Protein AF-A0A7S4W9K2-F1 (afdb_monomer)

Sequence (286 aa):
MSERKGKQNATTPSTKHDAYRVIGDSMNYIGIACNLLLTSAAMTKWPNAALYDEWFNQNGYCVNFDPQRRIDTSITASLVLIISAVGTYFFKEAKKSTMNPVLRKRVESSIFANFAHGFGHLFLYYLGGPPPPVNFSLTMEGLGWALTLFAFWFGTLNTLMSSASSKIAIILAVTAIGLQEFLGVPPELSFTYSQTFILLSIAVDQLIQPLERKGFTYMVMAFSYVPLLVLFVLEGTTCSNFLAHIGGHALYDSYLSLMPFALYYIVRHHEKTIESTSKDPKVKMV

Secondary structure (DSSP, 8-state):
-----------PPPHHHHHHHHHHHHHHHHHHHHHHHHHHHHHHT-S-GGGS-HHHHHH-S-----TTSSS-HHHHHHHHHHHHHHHHHHHHHHHTTTS-HHHHHHHHHHHHHHHHHHHHHHHHHHHTSSPPP----SSHHHHHHHHHHHHHHHHHHHHH-SSS-HHHHHHHHHHHHHHHHHTT--GGGHHHHHHHHHHHHHHHHHHTS-GGG-SHHHHHHHHTHHHHHHHHHHHHHHIIIIIHHHTTHHHHHHHHHHHHHHHHHHHHHHHHHHHHHHT-GGGG--

Mean predicted aligned error: 5.63 Å

Nearest PDB structures (foldseek):
  4hyj-assembly1_A  TM=4.066E-01  e=1.102E-01  Exiguobacterium artemiae
  9brb-assembly1_m  TM=2.120E-01  e=1.562E+00  Rattus norvegicus
  7u4t-assembly1_0  TM=2.184E-01  e=2.140E+00  Homo sapiens
  5voy-assembly1_V  TM=1.968E-01  e=5.258E+00  Saccharomyces cerevisiae S288C

Foldseek 3Di:
DDPPPPPPDPDDDDPQLVVLLVLLLVLLVVLLVLLVVLLVCLQVVPPHVVQFDPCCVPQNFLQDPDPPDPDGLLLLLLCLLQVLLVVLVVVCVVCVVLFDPVLSLLSVLSSVLSNVVSVVSVVCVVVSDFDDPQDCPPDPVNVVSLVVQQCNQLSLLCSLLPQDDSVVSNVLSVVLSVVCVVSVPPSSCPVSSVVSSSSNSNSVSLNPDDSVPSGNLSSVVSVLSPVVSVLSSCRGRASVHDLVVVSTCSVSSNSSSCVSVVSRVVVSVVVVVVVVVVPPVVVVPD

Structure (mmCIF, N/CA/C/O backbone):
data_AF-A0A7S4W9K2-F1
#
_entry.id   AF-A0A7S4W9K2-F1
#
loop_
_atom_site.group_PDB
_atom_site.id
_atom_site.type_symbol
_atom_site.label_atom_id
_atom_site.label_alt_id
_atom_site.label_comp_id
_atom_site.label_asym_id
_atom_site.label_entity_id
_atom_site.label_seq_id
_atom_site.pdbx_PDB_ins_code
_atom_site.Cartn_x
_atom_site.Cartn_y
_atom_site.Cartn_z
_atom_site.occupancy
_atom_site.B_iso_or_equiv
_atom_site.auth_seq_id
_atom_site.auth_comp_id
_atom_site.auth_asym_id
_atom_site.auth_atom_id
_atom_site.pdbx_PDB_model_num
ATOM 1 N N . MET A 1 1 ? 2.998 6.103 54.190 1.00 53.72 1 MET A N 1
ATOM 2 C CA . MET A 1 1 ? 2.046 6.148 53.058 1.00 53.72 1 MET A CA 1
ATOM 3 C C . MET A 1 1 ? 2.191 4.849 52.290 1.00 53.72 1 MET A C 1
ATOM 5 O O . MET A 1 1 ? 3.234 4.623 51.700 1.00 53.72 1 MET A O 1
ATOM 9 N N . SER A 1 2 ? 1.216 3.951 52.425 1.00 51.00 2 SER A N 1
ATOM 10 C CA . SER A 1 2 ? 1.228 2.615 51.821 1.00 51.00 2 SER A CA 1
ATOM 11 C C . SER A 1 2 ? 0.437 2.669 50.515 1.00 51.00 2 SER A C 1
ATOM 13 O O . SER A 1 2 ? -0.767 2.933 50.540 1.00 51.00 2 SER A O 1
ATOM 15 N N . GLU A 1 3 ? 1.118 2.490 49.382 1.00 61.00 3 GLU A N 1
ATOM 16 C CA . GLU A 1 3 ? 0.485 2.314 48.074 1.00 61.00 3 GLU A CA 1
ATOM 17 C C . GLU A 1 3 ? -0.367 1.041 48.103 1.00 61.00 3 GLU A C 1
ATOM 19 O O . GLU A 1 3 ? 0.133 -0.082 48.003 1.00 61.00 3 GLU A O 1
ATOM 24 N N . ARG A 1 4 ? -1.688 1.208 48.222 1.00 57.75 4 ARG A N 1
ATOM 25 C CA . ARG A 1 4 ? -2.638 0.145 47.896 1.00 57.75 4 ARG A CA 1
ATOM 26 C C . ARG A 1 4 ? -2.522 -0.143 46.400 1.00 57.75 4 ARG A C 1
ATOM 28 O O . ARG A 1 4 ? -3.205 0.476 45.589 1.00 57.75 4 ARG A O 1
ATOM 35 N N . LYS A 1 5 ? -1.680 -1.116 46.043 1.00 59.53 5 LYS A N 1
ATOM 36 C CA . LYS A 1 5 ? -1.739 -1.818 44.757 1.00 59.53 5 LYS A CA 1
ATOM 37 C C . LYS A 1 5 ? -3.083 -2.537 44.683 1.00 59.53 5 LYS A C 1
ATOM 39 O O . LYS A 1 5 ? -3.220 -3.678 45.120 1.00 59.53 5 LYS A O 1
ATOM 44 N N . GLY A 1 6 ? -4.100 -1.830 44.196 1.00 57.59 6 GLY A N 1
ATOM 45 C CA . GLY A 1 6 ? -5.369 -2.431 43.825 1.00 57.59 6 GLY A CA 1
ATOM 46 C C . GLY A 1 6 ? -5.084 -3.509 42.790 1.00 57.59 6 GLY A C 1
ATOM 47 O O . GLY A 1 6 ? -4.619 -3.201 41.695 1.00 57.59 6 GLY A O 1
ATOM 48 N N . LYS A 1 7 ? -5.310 -4.773 43.159 1.00 55.81 7 LYS A N 1
ATOM 49 C CA . LYS A 1 7 ? -5.344 -5.883 42.208 1.00 55.81 7 LYS A CA 1
ATOM 50 C C . LYS A 1 7 ? -6.405 -5.532 41.169 1.00 55.81 7 LYS A C 1
ATOM 52 O O . LYS A 1 7 ? -7.595 -5.587 41.464 1.00 55.81 7 LYS A O 1
ATOM 57 N N . GLN A 1 8 ? -5.974 -5.109 39.983 1.00 51.12 8 GLN A N 1
ATOM 58 C CA . GLN A 1 8 ? -6.851 -5.053 38.826 1.00 51.12 8 GLN A CA 1
ATOM 59 C C . GLN A 1 8 ? -7.297 -6.489 38.572 1.00 51.12 8 GLN A C 1
ATOM 61 O O . GLN A 1 8 ? -6.487 -7.345 38.218 1.00 51.12 8 GLN A O 1
ATOM 66 N N . ASN A 1 9 ? -8.567 -6.768 38.859 1.00 50.81 9 ASN A N 1
ATOM 67 C CA . ASN A 1 9 ? -9.179 -8.037 38.509 1.00 50.81 9 ASN A CA 1
ATOM 68 C C . ASN A 1 9 ? -8.999 -8.219 37.002 1.00 50.81 9 ASN A C 1
ATOM 70 O O . ASN A 1 9 ? -9.439 -7.368 36.230 1.00 50.81 9 ASN A O 1
ATOM 74 N N . ALA A 1 10 ? -8.309 -9.289 36.608 1.00 54.31 10 ALA A N 1
ATOM 75 C CA . ALA A 1 10 ? -8.110 -9.645 35.214 1.00 54.31 10 ALA A CA 1
ATOM 76 C C . ALA A 1 10 ? -9.484 -9.888 34.578 1.00 54.31 10 ALA A C 1
ATOM 78 O O . ALA A 1 10 ? -10.081 -10.952 34.732 1.00 54.31 10 ALA A O 1
ATOM 79 N N . THR A 1 11 ? -10.020 -8.865 33.918 1.00 56.22 11 THR A N 1
ATOM 80 C CA . THR A 1 11 ? -11.218 -8.967 33.091 1.00 56.22 11 THR A CA 1
ATOM 81 C C . THR A 1 11 ? -10.930 -9.957 31.978 1.00 56.22 11 THR A C 1
ATOM 83 O O . THR A 1 11 ? -10.057 -9.720 31.142 1.00 56.22 11 THR A O 1
ATOM 86 N N . THR A 1 12 ? -11.642 -11.079 31.996 1.00 57.09 12 THR A N 1
ATOM 87 C CA . THR A 1 12 ? -11.589 -12.105 30.957 1.00 57.09 12 THR A CA 1
ATOM 88 C C . THR A 1 12 ? -11.835 -11.438 29.597 1.00 57.09 12 THR A C 1
ATOM 90 O O . THR A 1 12 ? -12.790 -10.661 29.483 1.00 57.09 12 THR A O 1
ATOM 93 N N . PRO A 1 13 ? -10.989 -11.677 28.577 1.00 61.50 13 PRO A N 1
ATOM 94 C CA . PRO A 1 13 ? -11.202 -11.125 27.246 1.00 61.50 13 PRO A CA 1
ATOM 95 C C . PRO A 1 13 ? -12.618 -11.435 26.749 1.00 61.50 13 PRO A C 1
ATOM 97 O O . PRO A 1 13 ? -13.101 -12.561 26.857 1.00 61.50 13 PRO A O 1
ATOM 100 N N . SER A 1 14 ? -13.307 -10.419 26.228 1.00 76.00 14 SER A N 1
ATOM 101 C CA . SER A 1 14 ? -14.614 -10.605 25.594 1.00 76.00 14 SER A CA 1
ATOM 102 C C . SER A 1 14 ? -14.456 -11.507 24.368 1.00 76.00 14 SER A C 1
ATOM 104 O O . SER A 1 14 ? -13.613 -11.230 23.516 1.00 76.00 14 SER A O 1
ATOM 106 N N . THR A 1 15 ? -15.307 -12.525 24.220 1.00 85.56 15 THR A N 1
ATOM 107 C CA . THR A 1 15 ? -15.307 -13.461 23.075 1.00 85.56 15 THR A CA 1
ATOM 108 C C . THR A 1 15 ? -15.299 -12.763 21.707 1.00 85.56 15 THR A C 1
ATOM 110 O O . THR A 1 15 ? -14.722 -13.270 20.747 1.00 85.56 15 THR A O 1
ATOM 113 N N . LYS A 1 16 ? -15.883 -11.559 21.608 1.00 87.31 16 LYS A N 1
ATOM 114 C CA . LYS A 1 16 ? -15.864 -10.733 20.388 1.00 87.31 16 LYS A CA 1
ATOM 115 C C . LYS A 1 16 ? -14.475 -10.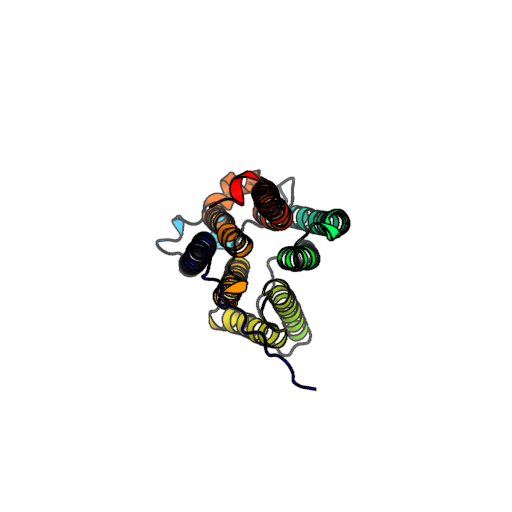192 20.052 1.00 87.31 16 LYS A C 1
ATOM 117 O O . LYS A 1 16 ? -14.118 -10.116 18.881 1.00 87.31 16 LYS A O 1
ATOM 122 N N . HIS A 1 17 ? -13.704 -9.807 21.065 1.00 89.88 17 HIS A N 1
ATOM 123 C CA . HIS A 1 17 ? -12.347 -9.302 20.876 1.00 89.88 17 HIS A CA 1
ATOM 124 C C . HIS A 1 17 ? -11.439 -10.393 20.298 1.00 89.88 17 HIS A C 1
ATOM 126 O O . HIS A 1 17 ? -10.687 -10.144 19.358 1.00 89.88 17 HIS A O 1
ATOM 132 N N . ASP A 1 18 ? -11.572 -11.622 20.798 1.00 92.75 18 ASP A N 1
ATOM 133 C CA . ASP A 1 18 ? -10.844 -12.765 20.254 1.00 92.75 18 ASP A CA 1
ATOM 134 C C . ASP A 1 18 ? -11.228 -13.070 18.804 1.00 92.75 18 ASP A C 1
ATOM 136 O O . ASP A 1 18 ? -10.341 -13.319 17.988 1.00 92.75 18 ASP A O 1
ATOM 140 N N . ALA A 1 19 ? -12.512 -12.967 18.450 1.00 95.81 19 ALA A N 1
ATOM 141 C CA . ALA A 1 19 ? -12.951 -13.143 17.067 1.00 95.81 19 ALA A CA 1
ATOM 142 C C . ALA A 1 19 ? -12.304 -12.120 16.113 1.00 95.81 19 ALA A C 1
ATOM 144 O O . ALA A 1 19 ? -11.774 -12.508 15.072 1.00 95.81 19 ALA A O 1
ATOM 145 N N . TYR A 1 20 ? -12.282 -10.828 16.470 1.00 96.62 20 TYR A N 1
ATOM 146 C CA . TYR A 1 20 ? -11.647 -9.792 15.639 1.00 96.62 20 TYR A CA 1
ATOM 147 C C . TYR A 1 20 ? -10.153 -10.031 15.444 1.00 96.62 20 TYR A C 1
ATOM 149 O O . TYR A 1 20 ? -9.650 -9.887 14.329 1.00 96.62 20 TYR A O 1
ATOM 157 N N . ARG A 1 21 ? -9.454 -10.440 16.507 1.00 96.56 21 ARG A N 1
ATOM 158 C CA . ARG A 1 21 ? -8.041 -10.810 16.437 1.00 96.56 21 ARG A CA 1
ATOM 159 C C . ARG A 1 21 ? -7.819 -11.969 15.472 1.00 96.56 21 ARG A C 1
ATOM 161 O O . ARG A 1 21 ? -7.002 -11.835 14.571 1.00 96.56 21 ARG A O 1
ATOM 168 N N . VAL A 1 22 ? -8.542 -13.078 15.643 1.00 97.62 22 VAL A N 1
ATOM 169 C CA . VAL A 1 22 ? -8.367 -14.286 14.817 1.00 97.62 22 VAL A CA 1
ATOM 170 C C . VAL A 1 22 ? -8.636 -13.987 13.344 1.00 97.62 22 VAL A C 1
ATOM 172 O O . VAL A 1 22 ? -7.853 -14.391 12.484 1.00 97.62 22 VAL A O 1
ATOM 175 N N . ILE A 1 23 ? -9.703 -13.240 13.043 1.00 97.69 23 ILE A N 1
ATOM 176 C CA . ILE A 1 23 ? -10.019 -12.836 11.668 1.00 97.69 23 ILE A CA 1
ATOM 177 C C . ILE A 1 23 ? -8.921 -11.919 11.119 1.00 97.69 23 ILE A C 1
ATOM 179 O O . ILE A 1 23 ? -8.433 -12.154 10.018 1.00 97.69 23 ILE A O 1
ATOM 183 N N . GLY A 1 24 ? -8.497 -10.905 11.877 1.00 97.62 24 GLY A N 1
ATOM 184 C CA . GLY A 1 24 ? -7.441 -9.991 11.445 1.00 97.62 24 GLY A CA 1
ATOM 185 C C . GLY A 1 24 ? -6.099 -10.693 11.214 1.00 97.62 24 GLY A C 1
ATOM 186 O O . GLY A 1 24 ? -5.455 -10.443 10.199 1.00 97.62 24 GLY A O 1
ATOM 187 N N . ASP A 1 25 ? -5.693 -11.610 12.096 1.00 98.00 25 ASP A N 1
ATOM 188 C CA . ASP A 1 25 ? -4.477 -12.417 11.929 1.00 98.00 25 ASP A CA 1
ATOM 189 C C . ASP A 1 25 ? -4.580 -13.279 10.662 1.00 98.00 25 ASP A C 1
ATOM 191 O O . ASP A 1 25 ? -3.684 -13.246 9.820 1.00 98.00 25 ASP A O 1
ATOM 195 N N . SER A 1 26 ? -5.712 -13.966 10.471 1.00 98.06 26 SER A N 1
ATOM 196 C CA . SER A 1 26 ? -5.969 -14.783 9.276 1.00 98.06 26 SER A CA 1
ATOM 197 C C . SER A 1 26 ? -5.881 -13.954 7.993 1.00 98.06 26 SER A C 1
ATOM 199 O O . SER A 1 26 ? -5.211 -14.354 7.045 1.00 98.06 26 SER A O 1
ATOM 201 N N . MET A 1 27 ? -6.498 -12.769 7.974 1.00 97.88 27 MET A N 1
ATOM 202 C CA . MET A 1 27 ? -6.468 -11.870 6.820 1.00 97.88 27 MET A CA 1
ATOM 203 C C . MET A 1 27 ? -5.068 -11.323 6.531 1.00 97.88 27 MET A C 1
ATOM 205 O O . MET A 1 27 ? -4.697 -11.223 5.363 1.00 97.88 27 MET A O 1
ATOM 209 N N . ASN A 1 28 ? -4.266 -11.013 7.555 1.00 97.56 28 ASN A N 1
ATOM 210 C CA . ASN A 1 28 ? -2.868 -10.623 7.356 1.00 97.56 28 ASN A CA 1
ATOM 211 C C . ASN A 1 28 ? -2.043 -11.784 6.773 1.00 97.56 28 ASN A C 1
ATOM 213 O O . ASN A 1 28 ? -1.297 -11.567 5.822 1.00 97.56 28 ASN A O 1
ATOM 217 N N . TYR A 1 29 ? -2.195 -13.013 7.280 1.00 98.00 29 TYR A N 1
ATOM 218 C CA . TYR A 1 29 ? -1.480 -14.179 6.742 1.00 98.00 29 TYR A CA 1
ATOM 219 C C . TYR A 1 29 ? -1.879 -14.507 5.303 1.00 98.00 29 TYR A C 1
ATOM 221 O O . TYR A 1 29 ? -1.004 -14.723 4.465 1.00 98.00 29 TYR A O 1
ATOM 229 N N . ILE A 1 30 ? -3.180 -14.499 4.999 1.00 97.12 30 ILE A N 1
ATOM 230 C CA . ILE A 1 30 ? -3.686 -14.673 3.631 1.00 97.12 30 ILE A CA 1
ATOM 231 C C . ILE A 1 30 ? -3.139 -13.560 2.737 1.00 97.12 30 ILE A C 1
ATOM 233 O O . ILE A 1 30 ? -2.627 -13.842 1.658 1.00 97.12 30 ILE A O 1
ATOM 237 N N . GLY A 1 31 ? -3.179 -12.310 3.205 1.00 96.56 31 GLY A N 1
ATOM 238 C CA . GLY A 1 31 ? -2.634 -11.161 2.490 1.00 96.56 31 GLY A CA 1
ATOM 239 C C . GLY A 1 31 ? -1.155 -11.334 2.149 1.00 96.56 31 GLY A C 1
ATOM 240 O O . GLY A 1 31 ? -0.778 -11.147 0.997 1.00 96.56 31 GLY A O 1
ATOM 241 N N . ILE A 1 32 ? -0.333 -11.760 3.114 1.00 97.44 32 ILE A N 1
ATOM 242 C CA . ILE A 1 32 ? 1.091 -12.062 2.905 1.00 97.44 32 ILE A CA 1
ATOM 243 C C . ILE A 1 32 ? 1.265 -13.173 1.867 1.00 97.44 32 ILE A C 1
ATOM 245 O O . ILE A 1 32 ? 2.021 -12.994 0.914 1.00 97.44 32 ILE A O 1
ATOM 249 N N . ALA A 1 33 ? 0.566 -14.300 2.025 1.00 97.62 33 ALA A N 1
ATOM 250 C CA . ALA A 1 33 ? 0.694 -15.445 1.128 1.00 97.62 33 ALA A CA 1
ATOM 251 C C . ALA A 1 33 ? 0.298 -15.087 -0.312 1.00 97.62 33 ALA A C 1
ATOM 253 O O . ALA A 1 33 ? 1.054 -15.361 -1.242 1.00 97.62 33 ALA A O 1
ATOM 254 N N . CYS A 1 34 ? -0.845 -14.422 -0.496 1.00 97.38 34 CYS A N 1
ATOM 255 C CA . CYS A 1 34 ? -1.307 -13.970 -1.805 1.00 97.38 34 CYS A CA 1
ATOM 256 C C . CYS A 1 34 ? -0.358 -12.939 -2.419 1.00 97.38 34 CYS A C 1
ATOM 258 O O . CYS A 1 34 ? -0.020 -13.064 -3.587 1.00 97.38 34 CYS A O 1
ATOM 260 N N . ASN A 1 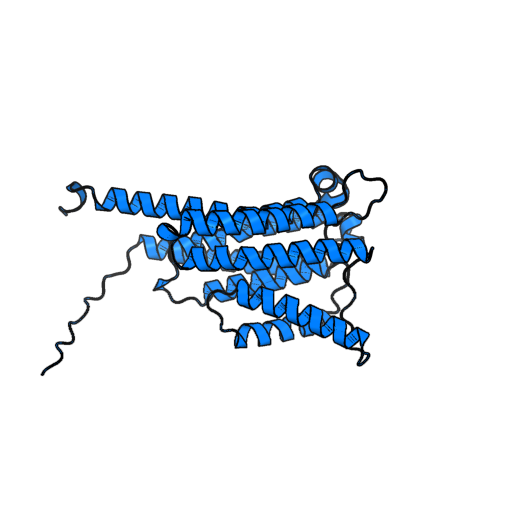35 ? 0.102 -11.953 -1.647 1.00 97.00 35 ASN A N 1
ATOM 261 C CA . ASN A 1 35 ? 1.030 -10.927 -2.120 1.00 97.00 35 ASN A CA 1
ATOM 262 C C . ASN A 1 35 ? 2.356 -11.540 -2.601 1.00 97.00 35 ASN A C 1
ATOM 264 O O . ASN A 1 35 ? 2.805 -11.254 -3.704 1.00 97.00 35 ASN A O 1
ATOM 268 N N . LEU A 1 36 ? 2.950 -12.446 -1.817 1.00 96.62 36 LEU A N 1
ATOM 269 C CA . LEU A 1 36 ? 4.181 -13.139 -2.208 1.00 96.62 36 LEU A CA 1
ATOM 270 C C . LEU A 1 36 ? 3.973 -14.033 -3.436 1.00 96.62 36 LEU A C 1
ATOM 272 O O . LEU A 1 36 ? 4.814 -14.034 -4.332 1.00 96.62 36 LEU A O 1
ATOM 276 N N . LEU A 1 37 ? 2.857 -14.765 -3.496 1.00 96.81 37 LEU A N 1
ATOM 277 C CA . LEU A 1 37 ? 2.535 -15.633 -4.627 1.00 96.81 37 LEU A CA 1
ATOM 278 C C . LEU A 1 37 ? 2.334 -14.830 -5.916 1.00 96.81 37 LEU A C 1
ATOM 280 O O . LEU A 1 37 ? 2.926 -15.169 -6.935 1.00 96.81 37 LEU A O 1
ATOM 284 N N . LEU A 1 38 ? 1.529 -13.767 -5.873 1.00 95.69 38 LEU A N 1
ATOM 285 C CA . LEU A 1 38 ? 1.234 -12.923 -7.032 1.00 95.69 38 LEU A CA 1
ATOM 286 C C . LEU A 1 38 ? 2.491 -12.228 -7.558 1.00 95.69 38 LEU A C 1
ATOM 288 O O . LEU A 1 38 ? 2.722 -12.208 -8.766 1.00 95.69 38 LEU A O 1
ATOM 292 N N . THR A 1 39 ? 3.339 -11.725 -6.665 1.00 95.19 39 THR A N 1
ATOM 293 C CA . THR A 1 39 ? 4.599 -11.083 -7.049 1.00 95.19 39 THR A CA 1
ATOM 294 C C . THR A 1 39 ? 5.604 -12.079 -7.584 1.00 95.19 39 THR A C 1
ATOM 296 O O . THR A 1 39 ? 6.227 -11.815 -8.607 1.00 95.19 39 THR A O 1
ATOM 299 N N . SER A 1 40 ? 5.738 -13.245 -6.950 1.00 95.50 40 SER A N 1
ATOM 300 C CA . SER A 1 40 ? 6.588 -14.318 -7.467 1.00 95.50 40 SER A CA 1
ATOM 301 C C . SER A 1 40 ? 6.120 -14.767 -8.852 1.00 95.50 40 SER A C 1
ATOM 303 O O . SER A 1 40 ? 6.947 -14.899 -9.755 1.00 95.50 40 SER A O 1
ATOM 305 N N . ALA A 1 41 ? 4.808 -14.914 -9.055 1.00 95.81 41 ALA A N 1
ATOM 306 C CA . ALA A 1 41 ? 4.233 -15.240 -10.352 1.00 95.81 41 ALA A CA 1
ATOM 307 C C . ALA A 1 41 ? 4.535 -14.155 -11.396 1.00 95.81 41 ALA A C 1
ATOM 309 O O . ALA A 1 41 ? 5.013 -14.487 -12.476 1.00 95.81 41 ALA A O 1
ATOM 310 N N . ALA A 1 42 ? 4.366 -12.871 -11.058 1.00 94.38 42 ALA A N 1
ATOM 311 C CA . ALA A 1 42 ? 4.669 -11.761 -11.964 1.00 94.38 42 ALA A CA 1
ATOM 312 C C . ALA A 1 42 ? 6.164 -11.699 -12.326 1.00 94.38 42 ALA A C 1
ATOM 314 O O . ALA A 1 42 ? 6.514 -11.570 -13.496 1.00 94.38 42 ALA A O 1
ATOM 315 N N . MET A 1 43 ? 7.050 -11.864 -11.340 1.00 93.06 43 MET A N 1
ATOM 316 C CA . MET A 1 43 ? 8.506 -11.864 -11.529 1.00 93.06 43 MET A CA 1
ATOM 317 C C . MET A 1 43 ? 9.006 -13.035 -12.376 1.00 93.06 43 MET A C 1
ATOM 319 O O . MET A 1 43 ? 9.955 -12.885 -13.140 1.00 93.06 43 MET A O 1
ATOM 323 N N . THR A 1 44 ? 8.375 -14.202 -12.251 1.00 94.31 44 THR A N 1
ATOM 324 C CA . THR A 1 44 ? 8.759 -15.420 -12.986 1.00 94.31 44 THR A CA 1
ATOM 325 C C . THR A 1 44 ? 7.924 -15.658 -14.242 1.00 94.31 44 THR A C 1
ATOM 327 O O . THR A 1 44 ? 8.163 -16.628 -14.960 1.00 94.31 44 THR A O 1
ATOM 330 N N . LYS A 1 45 ? 6.944 -14.787 -14.513 1.00 93.50 45 LYS A N 1
ATOM 331 C CA . LYS A 1 45 ? 5.928 -14.952 -15.563 1.00 93.50 45 LYS A CA 1
ATOM 332 C C . LYS A 1 45 ? 5.218 -16.313 -15.480 1.00 93.50 45 LYS A C 1
ATOM 334 O O . LYS A 1 45 ? 4.909 -16.929 -16.501 1.00 93.50 45 LYS A O 1
ATOM 339 N N . TRP A 1 46 ? 4.987 -16.806 -14.262 1.00 94.50 46 TRP A N 1
ATOM 340 C CA . TRP A 1 46 ? 4.345 -18.096 -14.003 1.00 94.50 46 TRP A CA 1
ATOM 341 C C . TRP A 1 46 ? 2.809 -17.988 -14.044 1.00 94.50 46 TRP A C 1
ATOM 343 O O . TRP A 1 46 ? 2.260 -16.986 -13.590 1.00 94.50 46 TRP A O 1
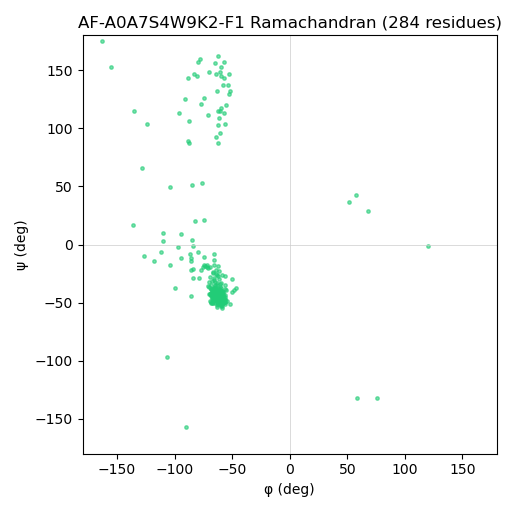ATOM 353 N N . PRO A 1 47 ? 2.086 -19.031 -14.504 1.00 93.00 47 PRO A N 1
ATOM 354 C CA . PRO A 1 47 ? 2.590 -20.253 -15.146 1.00 93.00 47 PRO A CA 1
ATOM 355 C C . PRO A 1 47 ? 3.040 -20.055 -16.595 1.00 93.00 47 PRO A C 1
ATOM 357 O O . PRO A 1 47 ? 3.782 -20.885 -17.112 1.00 93.00 47 PRO A O 1
ATOM 360 N N . ASN A 1 48 ? 2.602 -18.983 -17.253 1.00 93.50 48 ASN A N 1
ATOM 361 C CA . ASN A 1 48 ? 3.122 -18.558 -18.546 1.00 93.50 48 ASN A CA 1
ATOM 362 C C . ASN A 1 48 ? 2.898 -17.050 -18.740 1.00 93.50 48 ASN A C 1
ATOM 364 O O . ASN A 1 48 ? 1.940 -16.480 -18.215 1.00 93.50 48 ASN A O 1
ATOM 368 N N . ALA A 1 49 ? 3.754 -16.423 -19.547 1.00 93.50 49 ALA A N 1
ATOM 369 C CA . ALA A 1 49 ? 3.696 -14.989 -19.818 1.00 93.50 49 ALA A CA 1
ATOM 370 C C . ALA A 1 49 ? 2.411 -14.539 -20.540 1.00 93.50 49 ALA A C 1
ATOM 372 O O . ALA A 1 49 ? 2.052 -13.371 -20.439 1.00 93.50 49 ALA A O 1
ATOM 373 N N . ALA A 1 50 ? 1.711 -15.444 -21.237 1.00 94.12 50 ALA A N 1
ATOM 374 C CA . ALA A 1 50 ? 0.506 -15.123 -22.006 1.00 94.12 50 ALA A CA 1
ATOM 375 C C . ALA A 1 50 ? -0.739 -14.886 -21.133 1.00 94.12 50 ALA A C 1
ATOM 377 O O . ALA A 1 50 ? -1.756 -14.422 -21.638 1.00 94.12 50 ALA A O 1
ATOM 378 N N . LEU A 1 51 ? -0.674 -15.196 -19.833 1.00 93.81 51 LEU A N 1
ATOM 379 C CA . LEU A 1 51 ? -1.710 -14.801 -18.874 1.00 93.81 51 LEU A CA 1
ATOM 380 C C . LEU A 1 51 ? -1.616 -13.329 -18.473 1.00 93.81 51 LEU A C 1
ATOM 382 O O . LEU A 1 51 ? -2.605 -12.769 -18.005 1.00 93.81 51 LEU A O 1
ATOM 386 N N . TYR A 1 52 ? -0.443 -12.721 -18.637 1.00 9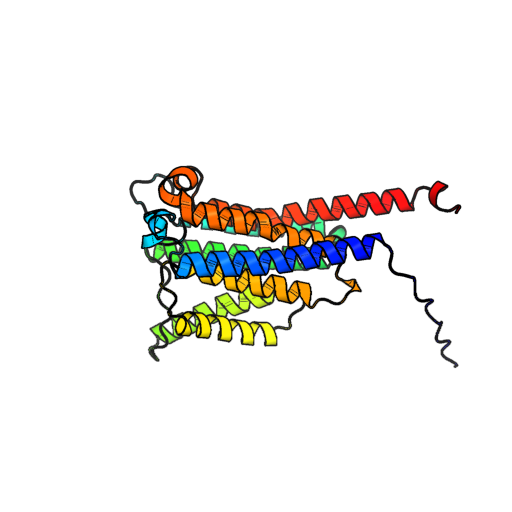4.38 52 TYR A N 1
ATOM 387 C CA . TYR A 1 52 ? -0.245 -11.303 -18.393 1.00 94.38 52 TYR A CA 1
ATOM 388 C C . TYR A 1 52 ? -0.551 -10.518 -19.663 1.00 94.38 52 TYR A C 1
ATOM 390 O O . TYR A 1 52 ? -0.236 -10.949 -20.774 1.00 94.38 52 TYR A O 1
ATOM 398 N N . ASP A 1 53 ? -1.149 -9.348 -19.480 1.00 93.75 53 ASP A N 1
ATOM 399 C CA . ASP A 1 53 ? -1.383 -8.394 -20.552 1.00 93.75 53 ASP A CA 1
ATOM 400 C C . ASP A 1 53 ? -0.048 -8.026 -21.226 1.00 93.75 53 ASP A C 1
ATOM 402 O O . ASP A 1 53 ? 0.998 -7.945 -20.571 1.00 93.75 53 ASP A O 1
ATOM 406 N N . GLU A 1 54 ? -0.056 -7.824 -22.545 1.00 92.62 54 GLU A N 1
ATOM 407 C CA . GLU A 1 54 ? 1.165 -7.507 -23.295 1.00 92.62 54 GLU A CA 1
ATOM 408 C C . GLU A 1 54 ? 1.826 -6.227 -22.772 1.00 92.62 54 GLU A C 1
ATOM 410 O O . GLU A 1 54 ? 3.046 -6.195 -22.592 1.00 92.62 54 GLU A O 1
ATOM 415 N N . TRP A 1 55 ? 1.021 -5.216 -22.426 1.00 89.31 55 TRP A N 1
ATOM 416 C CA . TRP A 1 55 ? 1.522 -3.994 -21.811 1.00 89.31 55 TRP A CA 1
ATOM 417 C C . TRP A 1 55 ? 2.220 -4.289 -20.491 1.00 89.31 55 TRP A C 1
ATOM 419 O O . TRP A 1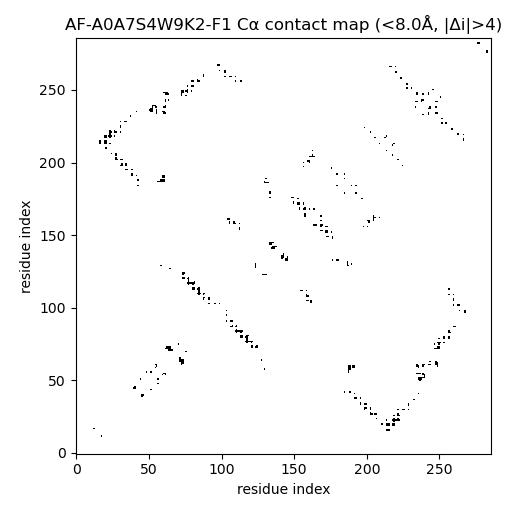 55 ? 3.309 -3.773 -20.251 1.00 89.31 55 TRP A O 1
ATOM 429 N N . PHE A 1 56 ? 1.628 -5.143 -19.652 1.00 91.44 56 PHE A N 1
ATOM 430 C CA . PHE A 1 56 ? 2.205 -5.476 -18.354 1.00 91.44 56 PHE A CA 1
ATOM 431 C C . PHE A 1 56 ? 3.546 -6.189 -18.482 1.00 91.44 56 PHE A C 1
ATOM 433 O O . PHE A 1 56 ? 4.490 -5.889 -17.756 1.00 91.44 56 PHE A O 1
ATOM 440 N N . ASN A 1 57 ? 3.673 -7.087 -19.454 1.00 91.56 57 ASN A N 1
ATOM 441 C CA . ASN A 1 57 ? 4.931 -7.775 -19.723 1.00 91.56 57 ASN A CA 1
ATOM 442 C C . ASN A 1 57 ? 6.070 -6.843 -20.171 1.00 91.56 57 ASN A C 1
ATOM 444 O O . ASN A 1 57 ? 7.229 -7.223 -20.008 1.00 91.56 57 ASN A O 1
ATOM 448 N N . GLN A 1 58 ? 5.747 -5.693 -20.769 1.00 89.88 58 GLN A N 1
ATOM 449 C CA . GLN A 1 58 ? 6.715 -4.737 -21.319 1.00 89.88 58 GLN A CA 1
ATOM 450 C C . GLN A 1 58 ? 6.983 -3.555 -20.377 1.00 89.88 58 GLN A C 1
ATOM 452 O O . GLN A 1 58 ? 8.111 -3.083 -20.289 1.00 89.88 58 GLN A O 1
ATOM 457 N N . ASN A 1 59 ? 5.948 -3.078 -19.685 1.00 86.69 59 ASN A N 1
ATOM 458 C CA . ASN A 1 59 ? 5.954 -1.817 -18.940 1.00 86.69 59 ASN A CA 1
ATOM 459 C C . ASN A 1 59 ? 5.529 -1.980 -17.471 1.00 86.69 59 ASN A C 1
ATOM 461 O O . ASN A 1 59 ? 5.660 -1.041 -16.689 1.00 86.69 59 ASN A O 1
ATOM 465 N N . GLY A 1 60 ? 5.026 -3.157 -17.084 1.00 90.25 60 GLY A N 1
ATOM 466 C CA . GLY A 1 60 ? 4.499 -3.417 -15.750 1.00 90.25 60 GLY A CA 1
ATOM 467 C C . GLY A 1 60 ? 3.123 -2.801 -15.530 1.00 90.25 60 GLY A C 1
ATOM 468 O O . GLY A 1 60 ? 2.208 -2.970 -16.330 1.00 90.25 60 GLY A O 1
ATOM 469 N N . TYR A 1 61 ? 2.942 -2.107 -14.410 1.00 87.62 61 TYR A N 1
ATOM 470 C CA . TYR A 1 61 ? 1.642 -1.529 -14.054 1.00 87.62 61 TYR A CA 1
ATOM 471 C C . TYR A 1 61 ? 1.111 -0.586 -15.142 1.00 87.62 61 TYR A C 1
ATOM 473 O O . TYR A 1 61 ? 1.871 -0.035 -15.941 1.00 87.62 61 TYR A O 1
ATOM 481 N N . CYS A 1 62 ? -0.207 -0.380 -15.164 1.00 85.50 62 CYS A N 1
ATOM 482 C CA . CYS A 1 62 ? -0.922 0.325 -16.223 1.00 85.50 62 CYS A CA 1
ATOM 483 C C . CYS A 1 62 ? -0.764 1.853 -16.168 1.00 85.50 62 CYS A C 1
ATOM 485 O O . CYS A 1 62 ? -1.739 2.612 -16.160 1.00 85.50 62 CYS A O 1
ATOM 487 N N . VAL A 1 63 ? 0.484 2.311 -16.124 1.00 79.88 63 VAL A N 1
ATOM 488 C CA . VAL A 1 63 ? 0.906 3.705 -16.211 1.00 79.88 63 VAL A CA 1
ATOM 489 C C . VAL A 1 63 ? 1.063 4.030 -17.698 1.00 79.88 63 VAL A C 1
ATOM 491 O O . VAL A 1 63 ? 2.117 3.820 -18.290 1.00 79.88 63 VAL A O 1
ATOM 494 N N . ASN A 1 64 ? -0.025 4.452 -18.347 1.00 67.56 64 ASN A N 1
ATOM 495 C CA . ASN A 1 64 ? -0.013 4.722 -19.786 1.00 67.56 64 ASN A CA 1
ATOM 496 C C . ASN A 1 64 ? 0.669 6.059 -20.104 1.00 67.56 64 ASN A C 1
ATOM 498 O O . ASN A 1 64 ? 0.162 7.109 -19.715 1.00 67.56 64 ASN A O 1
ATOM 502 N N . PHE A 1 65 ? 1.730 5.993 -20.910 1.00 61.34 65 PHE A N 1
ATOM 503 C CA . PHE A 1 65 ? 2.316 7.111 -21.659 1.00 61.34 65 PHE A CA 1
ATOM 504 C C . PHE A 1 65 ? 1.923 7.014 -23.140 1.00 61.34 65 PHE A C 1
ATOM 506 O O . PHE A 1 65 ? 2.773 7.031 -24.025 1.00 61.34 65 PHE A O 1
ATOM 513 N N . ASP A 1 66 ? 0.636 6.824 -23.429 1.00 66.50 66 ASP A N 1
ATOM 514 C CA . ASP A 1 66 ? 0.159 6.820 -24.812 1.00 66.50 66 ASP A CA 1
ATOM 515 C C . ASP A 1 66 ? -0.182 8.264 -25.228 1.00 66.50 66 ASP A C 1
ATOM 517 O O . ASP A 1 66 ? -1.219 8.782 -24.799 1.00 66.50 66 ASP A O 1
ATOM 521 N N . PRO A 1 67 ? 0.642 8.929 -26.064 1.00 60.16 67 PRO A N 1
ATOM 522 C CA . PRO A 1 67 ? 0.391 10.303 -26.494 1.00 60.16 67 PRO A CA 1
ATOM 523 C C . PRO A 1 67 ? -0.872 10.441 -27.357 1.00 60.16 67 PRO A C 1
ATOM 525 O O . PRO A 1 67 ? -1.335 11.558 -27.583 1.00 60.16 67 PRO A O 1
ATOM 528 N N . GLN A 1 68 ? -1.441 9.337 -27.855 1.00 66.69 68 GLN A N 1
ATOM 529 C CA . GLN A 1 68 ? -2.701 9.345 -28.600 1.00 66.69 68 GLN A CA 1
ATOM 530 C C . GLN A 1 68 ? -3.928 9.285 -27.683 1.00 66.69 68 GLN A C 1
ATOM 532 O O . GLN A 1 68 ? -5.048 9.563 -28.128 1.00 66.69 68 GLN A O 1
ATOM 537 N N . ARG A 1 69 ? -3.759 8.952 -26.397 1.00 65.00 69 ARG A N 1
ATOM 538 C CA . ARG A 1 69 ? -4.862 8.957 -25.434 1.00 65.00 69 ARG A CA 1
ATOM 539 C C . ARG A 1 69 ? -5.139 10.362 -24.929 1.00 65.00 69 ARG A C 1
ATOM 541 O O . ARG A 1 69 ? -4.255 11.176 -24.707 1.00 65.00 69 ARG A O 1
ATOM 548 N N . ARG A 1 70 ? -6.425 10.631 -24.696 1.00 64.44 70 ARG A N 1
ATOM 549 C CA . ARG A 1 70 ? -6.901 11.939 -24.220 1.00 64.44 70 ARG A CA 1
ATOM 550 C C . ARG A 1 70 ? -6.543 12.233 -22.759 1.00 64.44 70 ARG A C 1
ATOM 552 O O . ARG A 1 70 ? -6.660 13.383 -22.351 1.00 64.44 70 ARG A O 1
ATOM 559 N N . ILE A 1 71 ? -6.195 11.214 -21.971 1.00 73.38 71 ILE A N 1
ATOM 560 C CA . ILE A 1 71 ? -5.963 11.328 -20.529 1.00 73.38 71 ILE A CA 1
ATOM 561 C C . ILE A 1 71 ? -4.694 10.553 -20.174 1.00 73.38 71 ILE A C 1
ATOM 563 O O . ILE A 1 71 ? -4.665 9.329 -20.291 1.00 73.38 71 ILE A O 1
ATOM 567 N N . ASP A 1 72 ? -3.671 11.276 -19.727 1.00 85.31 72 ASP A N 1
ATOM 568 C CA . ASP A 1 72 ? -2.435 10.694 -19.211 1.00 85.31 72 ASP A CA 1
ATOM 569 C C . ASP A 1 72 ? -2.676 10.100 -17.814 1.00 85.31 72 ASP A C 1
ATOM 571 O O . ASP A 1 72 ? -3.202 10.768 -16.908 1.00 85.31 72 ASP A O 1
ATOM 575 N N . THR A 1 73 ? -2.325 8.827 -17.635 1.00 86.44 73 THR A N 1
ATOM 576 C CA . THR A 1 73 ? -2.573 8.123 -16.374 1.00 86.44 73 THR A CA 1
ATOM 577 C C . THR A 1 73 ? -1.704 8.661 -15.240 1.00 86.44 73 THR A C 1
ATOM 579 O O . THR A 1 73 ? -2.196 8.752 -14.118 1.00 86.44 73 THR A O 1
ATOM 582 N N . SER A 1 74 ? -0.465 9.077 -15.508 1.00 87.38 74 SER A N 1
ATOM 583 C CA . SER A 1 74 ? 0.438 9.643 -14.499 1.00 87.38 74 SER A CA 1
ATOM 584 C C . SER A 1 74 ? -0.077 10.988 -13.989 1.00 87.38 74 SER A C 1
ATOM 586 O O . SER A 1 74 ? -0.141 11.207 -12.779 1.00 87.38 74 SER A O 1
ATOM 588 N N . ILE A 1 75 ? -0.535 11.873 -14.881 1.00 89.94 75 ILE A N 1
ATOM 589 C CA . ILE A 1 75 ? -1.180 13.132 -14.470 1.00 89.94 75 ILE A CA 1
ATOM 590 C C . ILE A 1 75 ? -2.444 12.837 -13.660 1.00 89.94 75 ILE A C 1
ATOM 592 O O . ILE A 1 75 ? -2.673 13.449 -12.618 1.00 89.94 75 ILE A O 1
ATOM 596 N N . THR A 1 76 ? -3.269 11.895 -14.116 1.00 91.25 76 THR A N 1
ATOM 597 C CA . THR A 1 76 ? -4.533 11.565 -13.441 1.00 91.25 76 THR A CA 1
ATOM 598 C C . THR A 1 76 ? -4.293 11.000 -12.045 1.00 91.25 76 THR A C 1
ATOM 600 O O . THR A 1 76 ? -4.902 11.474 -11.087 1.00 91.25 76 THR A O 1
ATOM 603 N N . ALA A 1 77 ? -3.368 10.048 -11.912 1.00 92.69 77 ALA A N 1
ATOM 604 C CA . ALA A 1 77 ? -2.916 9.502 -10.636 1.00 92.69 77 ALA A CA 1
ATOM 605 C C . ALA A 1 77 ? -2.398 10.612 -9.713 1.00 92.69 77 ALA A C 1
ATOM 607 O O . ALA A 1 77 ? -2.836 10.728 -8.566 1.00 92.69 77 ALA A O 1
ATOM 608 N N . SER A 1 78 ? -1.545 11.497 -10.242 1.00 93.88 78 SER A N 1
ATOM 609 C CA . SER A 1 78 ? -1.022 12.651 -9.510 1.00 93.88 78 SER A CA 1
ATOM 610 C C . SER A 1 78 ? -2.135 13.540 -8.954 1.00 93.88 78 SER A C 1
ATOM 612 O O . SER A 1 78 ? -2.164 13.826 -7.754 1.00 93.88 78 SER A O 1
ATOM 614 N N . LEU A 1 79 ? -3.092 13.932 -9.800 1.00 94.94 79 LEU A N 1
ATOM 615 C CA . LEU A 1 79 ? -4.215 14.779 -9.403 1.00 94.94 79 LEU A CA 1
ATOM 616 C C . LEU A 1 79 ? -5.089 14.101 -8.347 1.00 94.94 79 LEU A C 1
ATOM 618 O O . LEU A 1 79 ? -5.408 14.730 -7.339 1.00 94.94 79 LEU A O 1
ATOM 622 N N . VAL A 1 80 ? -5.444 12.827 -8.540 1.00 95.88 80 VAL A N 1
ATOM 623 C CA . VAL A 1 80 ? -6.238 12.050 -7.575 1.00 95.88 80 VAL A CA 1
ATOM 624 C C . VAL A 1 80 ? -5.560 12.032 -6.207 1.00 95.88 80 VAL A C 1
ATOM 626 O O . VAL A 1 80 ? -6.198 12.343 -5.199 1.00 95.88 80 VAL A O 1
ATOM 629 N N . LEU A 1 81 ? -4.266 11.720 -6.165 1.00 96.12 81 LEU A N 1
ATOM 630 C CA . LEU A 1 81 ? -3.499 11.606 -4.929 1.00 96.12 81 LEU A CA 1
ATOM 631 C C . LEU A 1 81 ? -3.328 12.961 -4.226 1.00 96.12 81 LEU A C 1
ATOM 633 O O . LEU A 1 81 ? -3.546 13.054 -3.016 1.00 96.12 81 LEU A O 1
ATOM 637 N N . ILE A 1 82 ? -3.006 14.030 -4.960 1.00 96.88 82 ILE A N 1
ATOM 638 C CA . ILE A 1 82 ? -2.838 15.376 -4.386 1.00 96.88 82 ILE A CA 1
ATOM 639 C C . ILE A 1 82 ? -4.176 15.923 -3.875 1.00 96.88 82 ILE A C 1
ATOM 641 O O . ILE A 1 82 ? -4.251 16.402 -2.740 1.00 96.88 82 ILE A O 1
ATOM 645 N N . ILE A 1 83 ? -5.251 15.816 -4.664 1.00 97.50 83 ILE A N 1
ATOM 646 C CA . ILE A 1 83 ? -6.597 16.236 -4.245 1.00 97.50 83 ILE A CA 1
ATOM 647 C C . ILE A 1 83 ? -7.035 15.430 -3.021 1.00 97.50 83 ILE A C 1
ATOM 649 O O . ILE A 1 83 ? -7.549 16.001 -2.058 1.00 97.50 83 ILE A O 1
ATOM 653 N N . SER A 1 84 ? -6.782 14.120 -3.014 1.00 97.12 84 SER A N 1
ATOM 654 C CA . SER A 1 84 ? -7.058 13.259 -1.867 1.00 97.12 84 SER A CA 1
ATOM 655 C C . SER A 1 84 ? -6.267 13.667 -0.628 1.00 97.12 84 SER A C 1
ATOM 657 O O . SER A 1 84 ? -6.840 13.723 0.458 1.00 97.12 84 SER A O 1
ATOM 659 N N . ALA A 1 85 ? -4.982 14.007 -0.752 1.00 96.94 85 ALA A N 1
ATOM 660 C CA . ALA A 1 85 ? -4.171 14.474 0.370 1.00 96.94 85 ALA A CA 1
ATOM 661 C C . ALA A 1 85 ? -4.764 15.745 1.001 1.00 96.94 85 ALA A C 1
ATOM 663 O O . ALA A 1 85 ? -4.937 15.816 2.222 1.00 96.94 85 ALA A O 1
ATOM 664 N N . VAL A 1 86 ? -5.155 16.716 0.169 1.00 97.88 86 VAL A N 1
ATOM 665 C CA . VAL A 1 86 ? -5.817 17.956 0.604 1.00 97.88 86 VAL A CA 1
ATOM 666 C C . VAL A 1 86 ? -7.175 17.659 1.248 1.00 97.88 86 VAL A C 1
ATOM 668 O O . VAL A 1 86 ? -7.460 18.130 2.351 1.00 97.88 86 VAL A O 1
ATOM 671 N N . GLY A 1 87 ? -8.005 16.828 0.615 1.00 97.62 87 GLY A N 1
ATOM 672 C CA . GLY A 1 87 ? -9.299 16.410 1.158 1.00 97.62 87 GLY A CA 1
ATOM 673 C C . GLY A 1 87 ? -9.164 15.677 2.495 1.00 97.62 87 GLY A C 1
ATOM 674 O O . GLY A 1 87 ? -9.912 15.945 3.435 1.00 97.62 87 GLY A O 1
ATOM 675 N N . THR A 1 88 ? -8.159 14.812 2.618 1.00 96.88 88 THR A N 1
ATOM 676 C CA . THR A 1 88 ? -7.837 14.066 3.840 1.00 96.88 88 THR A CA 1
ATOM 677 C C . THR A 1 88 ? -7.386 15.008 4.953 1.00 96.88 88 THR A C 1
ATOM 679 O O . THR A 1 88 ? -7.782 14.824 6.105 1.00 96.88 88 THR A O 1
ATOM 682 N N . TYR A 1 89 ? -6.623 16.057 4.630 1.00 97.75 89 TYR A N 1
ATOM 683 C CA . TYR A 1 89 ? -6.249 17.098 5.587 1.00 97.75 89 TYR A CA 1
ATOM 684 C C . TYR A 1 89 ? -7.479 17.808 6.166 1.00 97.75 89 TYR A C 1
ATOM 686 O O . TYR A 1 89 ? -7.642 17.850 7.389 1.00 97.75 89 TYR A O 1
ATOM 694 N N . PHE A 1 90 ? -8.387 18.295 5.314 1.00 98.19 90 PHE A N 1
ATOM 695 C CA . PHE A 1 90 ? -9.618 18.945 5.777 1.00 98.19 90 PHE A CA 1
ATOM 696 C C . PHE A 1 90 ? -10.521 17.986 6.556 1.00 98.19 90 PHE A C 1
ATOM 698 O O . PHE A 1 90 ? -11.073 18.348 7.596 1.00 98.19 90 PHE A O 1
ATOM 705 N N . PHE A 1 91 ? -10.633 16.741 6.100 1.00 97.56 91 PHE A N 1
ATOM 706 C CA . PHE A 1 91 ? -11.394 15.701 6.781 1.00 97.56 91 PHE A CA 1
ATOM 707 C C . PHE A 1 91 ? -10.851 15.395 8.179 1.00 97.56 91 PHE A C 1
ATOM 709 O O . PHE A 1 91 ? -11.624 15.313 9.137 1.00 97.56 91 PHE A O 1
ATOM 716 N N . LYS A 1 92 ? -9.527 15.278 8.316 1.00 96.94 92 LYS A N 1
ATOM 717 C CA . LYS A 1 92 ? -8.846 15.088 9.600 1.00 96.94 92 LYS A CA 1
ATOM 718 C C . LYS A 1 92 ? -9.193 16.215 10.570 1.00 96.94 92 LYS A C 1
ATOM 720 O O . LYS A 1 92 ? -9.581 15.924 11.699 1.00 96.94 92 LYS A O 1
ATOM 725 N N . GLU A 1 93 ? -9.092 17.476 10.146 1.00 97.44 93 GLU A N 1
ATOM 726 C CA . GLU A 1 93 ? -9.432 18.619 11.006 1.00 97.44 93 GLU A CA 1
ATOM 727 C C . GLU A 1 93 ? -10.922 18.618 11.384 1.00 97.44 93 GLU A C 1
ATOM 729 O O . GLU A 1 93 ? -11.261 18.747 12.560 1.00 97.44 93 GLU A O 1
ATOM 734 N N . ALA A 1 94 ? -11.817 18.348 10.429 1.00 97.50 94 ALA A N 1
ATOM 735 C CA . ALA A 1 94 ? -13.259 18.303 10.670 1.00 97.50 94 ALA A CA 1
ATOM 736 C C . ALA A 1 94 ? -13.700 17.160 11.605 1.00 97.50 94 ALA A C 1
ATOM 738 O O . ALA A 1 94 ? -14.724 17.272 12.283 1.00 97.50 94 ALA A O 1
ATOM 739 N N . LYS A 1 95 ? -12.971 16.037 11.632 1.00 97.19 95 LYS A N 1
ATOM 740 C CA . LYS A 1 95 ? -13.337 14.827 12.395 1.00 97.19 95 LYS A CA 1
ATOM 741 C C . LYS A 1 95 ? -12.443 14.543 13.600 1.00 97.19 95 LYS A C 1
ATOM 743 O O . LYS A 1 95 ? -12.688 13.553 14.295 1.00 97.19 95 LYS A O 1
ATOM 748 N N . LYS A 1 96 ? -11.473 15.412 13.899 1.00 95.06 96 LYS A N 1
ATOM 749 C CA . LYS A 1 96 ? -10.447 15.238 14.942 1.00 95.06 96 LYS A CA 1
ATOM 750 C C . LYS A 1 96 ? -10.993 14.811 16.307 1.00 95.06 96 LYS A C 1
ATOM 752 O O . LYS A 1 96 ? -10.380 13.976 16.960 1.00 95.06 96 LYS A O 1
ATOM 757 N N . SER A 1 97 ? -12.141 15.347 16.729 1.00 95.19 97 SER A N 1
ATOM 758 C CA . SER A 1 97 ? -12.767 15.043 18.029 1.00 95.19 97 SER A CA 1
ATOM 759 C C . SER A 1 97 ? -13.430 13.665 18.109 1.00 95.19 97 SER A C 1
ATOM 761 O O . SER A 1 97 ? -13.696 13.173 19.200 1.00 95.19 97 SER A O 1
ATOM 763 N N . THR A 1 98 ? -13.711 13.042 16.965 1.00 94.88 98 THR A N 1
ATOM 764 C CA . THR A 1 98 ? -14.440 11.764 16.870 1.00 94.88 98 THR A CA 1
ATOM 765 C C . THR A 1 98 ? -13.573 10.606 16.397 1.00 94.88 98 THR A C 1
ATOM 767 O O . THR A 1 98 ? -14.050 9.480 16.315 1.00 94.88 98 THR A O 1
ATOM 770 N N . MET A 1 99 ? -12.330 10.886 16.011 1.00 93.94 99 MET A N 1
ATOM 771 C CA . MET A 1 99 ? -11.435 9.909 15.417 1.00 93.94 99 MET A CA 1
ATOM 772 C C . MET A 1 99 ? -10.614 9.238 16.512 1.00 93.94 99 MET A C 1
ATOM 774 O O . MET A 1 99 ? -9.935 9.918 17.284 1.00 93.94 99 MET A O 1
ATOM 778 N N . ASN A 1 100 ? -10.653 7.907 16.573 1.00 90.75 100 ASN A N 1
ATOM 779 C CA . ASN A 1 100 ? -9.803 7.188 17.512 1.00 90.75 100 ASN A CA 1
ATOM 780 C C . ASN A 1 100 ? -8.305 7.381 17.165 1.00 90.75 100 ASN A C 1
ATOM 782 O O . ASN A 1 100 ? -7.963 7.674 16.013 1.00 90.75 100 ASN A O 1
ATOM 786 N N . PRO A 1 101 ? -7.387 7.232 18.140 1.00 90.06 101 PRO A N 1
ATOM 787 C CA . PRO A 1 101 ? -5.972 7.555 17.935 1.00 90.06 101 PRO A CA 1
ATOM 788 C C . PRO A 1 101 ? -5.289 6.745 16.824 1.00 90.06 101 PRO A C 1
ATOM 790 O O . PRO A 1 101 ? -4.431 7.274 16.118 1.00 90.06 101 PRO A O 1
ATOM 793 N N . VAL A 1 102 ? -5.683 5.479 16.647 1.00 88.12 102 VAL A N 1
ATOM 794 C CA . VAL A 1 102 ? -5.109 4.579 15.632 1.00 88.12 102 VAL A CA 1
ATOM 795 C C . VAL A 1 102 ? -5.461 5.065 14.228 1.00 88.12 102 VAL A C 1
ATOM 797 O O . VAL A 1 102 ? -4.574 5.256 13.394 1.00 88.12 102 VAL A O 1
ATOM 800 N N . LEU A 1 103 ? -6.743 5.343 13.980 1.00 90.75 103 LEU A N 1
ATOM 801 C CA . LEU A 1 103 ? -7.201 5.894 12.708 1.00 90.75 103 LEU A CA 1
ATOM 802 C C . LEU A 1 103 ? -6.636 7.281 12.456 1.00 90.75 103 LEU A C 1
ATOM 804 O O . LEU A 1 103 ? -6.258 7.579 11.330 1.00 90.75 103 LEU A O 1
ATOM 808 N N . ARG A 1 104 ? -6.527 8.113 13.494 1.00 92.12 104 ARG A N 1
ATOM 809 C CA . ARG A 1 104 ? -5.951 9.448 13.357 1.00 92.12 104 ARG A CA 1
ATOM 810 C C . ARG A 1 104 ? -4.523 9.400 12.848 1.00 92.12 104 ARG A C 1
ATOM 812 O O . ARG A 1 104 ? -4.222 10.090 11.878 1.00 92.12 104 ARG A O 1
ATOM 819 N N . LYS A 1 105 ? -3.680 8.542 13.432 1.00 89.75 105 LYS A N 1
ATOM 820 C CA . LYS A 1 105 ? -2.312 8.347 12.944 1.00 89.75 105 LYS A CA 1
ATOM 821 C C . LYS A 1 105 ? -2.312 7.881 11.487 1.00 89.75 105 LYS A C 1
ATOM 823 O O . LYS A 1 105 ? -1.527 8.394 10.697 1.00 89.75 105 LYS A O 1
ATOM 828 N N . ARG A 1 106 ? -3.210 6.962 11.106 1.00 88.94 106 ARG A N 1
ATOM 829 C CA . ARG A 1 106 ? -3.331 6.474 9.721 1.00 88.94 106 ARG A CA 1
ATOM 830 C C . ARG A 1 106 ? -3.772 7.566 8.739 1.00 88.94 106 ARG A C 1
ATOM 832 O O . ARG A 1 106 ? -3.199 7.662 7.661 1.00 88.94 106 ARG A O 1
ATOM 839 N N . VAL A 1 107 ? -4.749 8.389 9.112 1.00 92.62 107 VAL A N 1
ATOM 840 C CA . VAL A 1 107 ? -5.238 9.519 8.307 1.00 92.62 107 VAL A CA 1
ATOM 8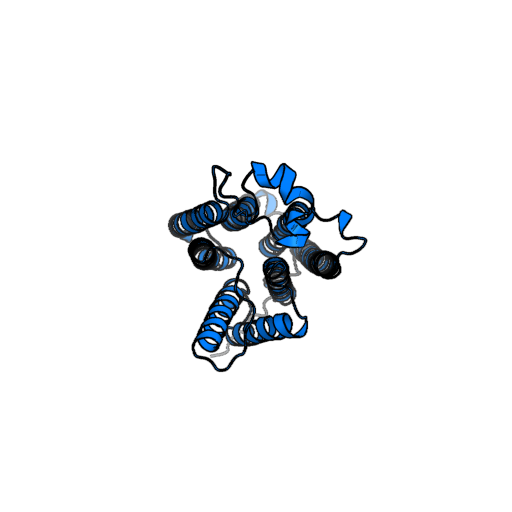41 C C . VAL A 1 107 ? -4.138 10.569 8.143 1.00 92.62 107 VAL A C 1
ATOM 843 O O . VAL A 1 107 ? -3.847 10.976 7.023 1.00 92.62 107 VAL A O 1
ATOM 846 N N . GLU A 1 108 ? -3.465 10.957 9.230 1.00 92.38 108 GLU A N 1
ATOM 847 C CA . GLU A 1 108 ? -2.317 11.879 9.193 1.00 92.38 108 GLU A CA 1
ATOM 848 C C . GLU A 1 108 ? -1.213 11.357 8.266 1.00 92.38 108 GLU A C 1
ATOM 850 O O . GLU A 1 108 ? -0.698 12.088 7.423 1.00 92.38 108 GLU A O 1
ATOM 855 N N . SER A 1 109 ? -0.932 10.062 8.368 1.00 89.38 109 SER A N 1
ATOM 856 C CA . SER A 1 109 ? 0.042 9.351 7.544 1.00 89.38 109 SER A CA 1
ATOM 857 C C . SER A 1 109 ? -0.326 9.353 6.056 1.00 89.38 109 SER A C 1
ATOM 859 O O . SER A 1 109 ? 0.523 9.601 5.201 1.00 89.38 109 SER A O 1
ATOM 861 N N . SER A 1 110 ? -1.605 9.145 5.728 1.00 91.94 110 SER A N 1
ATOM 862 C CA . SER A 1 110 ? -2.067 9.147 4.335 1.00 91.94 110 SER A CA 1
ATOM 863 C C . SER A 1 110 ? -1.976 10.510 3.648 1.00 91.94 110 SER A C 1
ATOM 865 O O . SER A 1 110 ? -1.835 10.544 2.434 1.00 91.94 110 SER A O 1
ATOM 867 N N . ILE A 1 111 ? -1.990 11.627 4.389 1.00 94.25 111 ILE A N 1
ATOM 868 C CA . ILE A 1 111 ? -1.828 12.966 3.793 1.00 94.25 111 ILE A CA 1
ATOM 869 C C . ILE A 1 111 ? -0.450 13.078 3.143 1.00 94.25 111 ILE A C 1
ATOM 871 O O . ILE A 1 111 ? -0.347 13.403 1.962 1.00 94.25 111 ILE A O 1
ATOM 875 N N . PHE A 1 112 ? 0.605 12.785 3.908 1.00 90.81 112 PHE A N 1
ATOM 876 C CA . PHE A 1 112 ? 1.970 12.841 3.393 1.00 90.81 112 PHE A CA 1
ATOM 877 C C . PHE A 1 112 ? 2.197 11.782 2.314 1.00 90.81 112 PHE A C 1
ATOM 879 O O . PHE A 1 112 ? 2.725 12.111 1.256 1.00 90.81 112 PHE A O 1
ATOM 886 N N . ALA A 1 113 ? 1.756 10.542 2.553 1.00 89.81 113 ALA A N 1
ATOM 887 C CA . ALA A 1 113 ? 1.932 9.452 1.598 1.00 89.81 113 ALA A CA 1
ATOM 888 C C . ALA A 1 113 ? 1.271 9.764 0.246 1.00 89.81 113 ALA A C 1
ATOM 890 O O . ALA A 1 113 ? 1.933 9.661 -0.781 1.00 89.81 113 ALA A O 1
ATOM 891 N N . ASN A 1 114 ? 0.014 10.220 0.238 1.00 93.62 114 ASN A N 1
ATOM 892 C CA . ASN A 1 114 ? -0.682 10.562 -1.002 1.00 93.62 114 ASN A CA 1
ATOM 893 C C . ASN A 1 114 ? -0.038 11.775 -1.682 1.00 93.62 114 ASN A C 1
ATOM 895 O O . ASN A 1 114 ? 0.171 11.753 -2.888 1.00 93.62 114 ASN A O 1
ATOM 899 N N . PHE A 1 115 ? 0.341 12.814 -0.932 1.00 94.06 115 PHE A N 1
ATOM 900 C CA . PHE A 1 115 ? 0.993 13.982 -1.526 1.00 94.06 115 PHE A CA 1
ATOM 901 C C . PHE A 1 115 ? 2.333 13.622 -2.184 1.00 94.06 115 PHE A C 1
ATOM 903 O O . PHE A 1 115 ? 2.567 13.965 -3.341 1.00 94.06 115 PHE A O 1
ATOM 910 N N . ALA A 1 116 ? 3.196 12.895 -1.468 1.00 90.19 116 ALA A N 1
ATOM 911 C CA . ALA A 1 116 ? 4.493 12.464 -1.979 1.00 90.19 116 ALA A CA 1
ATOM 912 C C . ALA A 1 116 ? 4.343 11.504 -3.169 1.00 90.19 116 ALA A C 1
ATOM 914 O O . ALA A 1 116 ? 5.058 11.643 -4.158 1.00 90.19 116 ALA A O 1
ATOM 915 N N . HIS A 1 117 ? 3.384 10.576 -3.107 1.00 90.88 117 HIS A N 1
ATOM 916 C CA . HIS A 1 117 ? 3.107 9.650 -4.203 1.00 90.88 117 HIS A CA 1
ATOM 917 C C . HIS A 1 117 ? 2.595 10.386 -5.448 1.00 90.88 117 HIS A C 1
ATOM 919 O O . HIS A 1 117 ? 3.107 10.178 -6.547 1.00 90.88 117 HIS A O 1
ATOM 925 N N . GLY A 1 118 ? 1.658 11.323 -5.275 1.00 93.19 118 GLY A N 1
ATOM 926 C CA . GLY A 1 118 ? 1.144 12.136 -6.372 1.00 93.19 118 GLY A CA 1
ATOM 927 C C . GLY A 1 118 ? 2.226 13.008 -7.009 1.00 93.19 118 GLY A C 1
ATOM 928 O O . GLY A 1 118 ? 2.273 13.141 -8.233 1.00 93.19 118 GLY A O 1
ATOM 929 N N . PHE A 1 119 ? 3.147 13.546 -6.205 1.00 91.62 119 PHE A N 1
ATOM 930 C CA . PHE A 1 119 ? 4.328 14.238 -6.721 1.00 91.62 119 PHE A CA 1
ATOM 931 C C . PHE A 1 119 ? 5.266 13.290 -7.482 1.00 91.62 119 PHE A C 1
ATOM 933 O O . PHE A 1 119 ? 5.795 13.673 -8.520 1.00 91.62 119 PHE A O 1
ATOM 940 N N . GLY A 1 120 ? 5.424 12.046 -7.020 1.00 87.56 120 GLY A N 1
ATOM 941 C CA . GLY A 1 120 ? 6.169 11.000 -7.723 1.00 87.56 120 GLY A CA 1
ATOM 942 C C . GLY A 1 120 ? 5.633 10.742 -9.133 1.00 87.56 120 GLY A C 1
ATOM 943 O O . GLY A 1 120 ? 6.407 10.761 -10.086 1.00 87.56 120 GLY A O 1
ATOM 944 N N . HIS A 1 121 ? 4.315 10.602 -9.299 1.00 89.44 121 HIS A N 1
ATOM 945 C CA . HIS A 1 121 ? 3.711 10.464 -10.631 1.00 89.44 121 HIS A CA 1
ATOM 946 C C . HIS A 1 121 ? 3.930 11.688 -11.519 1.00 89.44 121 HIS A C 1
ATOM 948 O O . HIS A 1 121 ? 4.245 11.538 -12.697 1.00 89.44 121 HIS A O 1
ATOM 954 N N . LEU A 1 122 ? 3.800 12.896 -10.964 1.00 90.50 122 LEU A N 1
ATOM 955 C CA . LEU A 1 122 ? 4.052 14.128 -11.713 1.00 90.50 122 LEU A CA 1
ATOM 956 C C . LEU A 1 122 ? 5.514 14.220 -12.162 1.00 90.50 122 LEU A C 1
ATOM 958 O O . LEU A 1 122 ? 5.803 14.610 -13.290 1.00 90.50 122 LEU A O 1
ATOM 962 N N . PHE A 1 123 ? 6.437 13.839 -11.283 1.00 86.19 123 PHE A N 1
ATOM 963 C CA . PHE A 1 123 ? 7.860 13.794 -11.577 1.00 86.19 123 PHE A CA 1
ATOM 964 C C . PHE A 1 123 ? 8.176 12.789 -12.692 1.00 86.19 123 PHE A C 1
ATOM 966 O O . PHE A 1 123 ? 8.842 13.156 -13.657 1.00 86.19 123 PHE A O 1
ATOM 973 N N . LEU A 1 124 ? 7.641 11.564 -12.615 1.00 82.88 124 LEU A N 1
ATOM 974 C CA . LEU A 1 124 ? 7.790 10.557 -13.674 1.00 82.88 124 LEU A CA 1
ATOM 975 C C . LEU A 1 124 ? 7.198 11.029 -15.005 1.00 82.88 124 LEU A C 1
ATOM 977 O O . LEU A 1 124 ? 7.810 10.823 -16.051 1.00 82.88 124 LEU A O 1
ATOM 981 N N . TYR A 1 125 ? 6.054 11.721 -14.968 1.00 86.44 125 TYR A N 1
ATOM 982 C CA . TYR A 1 125 ? 5.462 12.323 -16.160 1.00 86.44 125 TYR A CA 1
ATOM 983 C C . TYR A 1 125 ? 6.426 13.305 -16.843 1.00 86.44 125 TYR A C 1
ATOM 985 O O . TYR A 1 125 ? 6.662 13.203 -18.044 1.00 86.44 125 TYR A O 1
ATOM 993 N N . TYR A 1 126 ? 7.034 14.221 -16.082 1.00 86.69 126 TYR A N 1
ATOM 994 C CA . TYR A 1 126 ? 7.977 15.199 -16.636 1.00 86.69 126 TYR A CA 1
ATOM 995 C C . TYR A 1 126 ? 9.303 14.592 -17.102 1.00 86.69 126 TYR A C 1
ATOM 997 O O . TYR A 1 126 ? 9.920 15.139 -18.015 1.00 86.69 126 TYR A O 1
ATOM 1005 N N . LEU A 1 127 ? 9.743 13.482 -16.505 1.00 80.94 127 LEU A N 1
ATOM 1006 C CA . LEU A 1 127 ? 10.909 12.739 -16.988 1.00 80.94 127 LEU A CA 1
ATOM 1007 C C . LEU A 1 127 ? 10.626 11.950 -18.275 1.00 80.94 127 LEU A C 1
ATOM 1009 O O . LEU A 1 127 ? 11.570 11.592 -18.975 1.00 80.94 127 LEU A O 1
ATOM 1013 N N . GLY A 1 128 ? 9.354 11.696 -18.600 1.00 75.94 128 GLY A N 1
ATOM 1014 C CA . GLY A 1 128 ? 8.948 11.022 -19.833 1.00 75.94 128 GLY A CA 1
ATOM 1015 C C . GLY A 1 128 ? 9.348 9.546 -19.898 1.00 75.94 128 GLY A C 1
ATOM 1016 O O . GLY A 1 128 ? 9.584 9.033 -20.990 1.00 75.94 128 GLY A O 1
ATOM 1017 N N . GLY A 1 129 ? 9.464 8.863 -18.755 1.00 67.44 129 GLY A N 1
ATOM 1018 C CA . GLY A 1 129 ? 9.930 7.478 -18.723 1.00 67.44 129 GLY A CA 1
ATOM 1019 C C . GLY A 1 129 ? 9.634 6.726 -17.422 1.00 67.44 129 GLY A C 1
ATOM 1020 O O . GLY A 1 129 ? 9.111 7.309 -16.467 1.00 67.44 129 GLY A O 1
ATOM 1021 N N . PRO A 1 130 ? 9.956 5.416 -17.383 1.00 68.88 130 PRO A N 1
ATOM 1022 C CA . PRO A 1 130 ? 9.835 4.604 -16.177 1.00 68.88 130 PRO A CA 1
ATOM 1023 C C . PRO A 1 130 ? 10.749 5.138 -15.063 1.00 68.88 130 PRO A C 1
ATOM 1025 O O . PRO A 1 130 ? 11.689 5.892 -15.339 1.00 68.88 130 PRO A O 1
ATOM 1028 N N . PRO A 1 131 ? 10.510 4.746 -13.797 1.00 68.38 131 PRO A N 1
ATOM 1029 C CA . PRO A 1 131 ? 11.444 5.057 -12.727 1.00 68.38 131 PRO A CA 1
ATOM 1030 C C . PRO A 1 131 ? 12.854 4.581 -13.110 1.00 68.38 131 PRO A C 1
ATOM 1032 O O . PRO A 1 131 ? 13.004 3.491 -13.673 1.00 68.38 131 PRO A O 1
ATOM 1035 N N . PRO A 1 132 ? 13.888 5.392 -12.838 1.00 68.12 132 PRO A N 1
ATOM 1036 C CA . PRO A 1 132 ? 15.254 5.030 -13.171 1.00 68.12 132 PRO A CA 1
ATOM 1037 C C . PRO A 1 132 ? 15.648 3.745 -12.437 1.00 68.12 132 PRO A C 1
ATOM 1039 O O . PRO A 1 132 ? 15.176 3.500 -11.319 1.00 68.12 132 PRO A O 1
ATOM 1042 N N . PRO A 1 133 ? 16.526 2.925 -13.036 1.00 72.94 133 PRO A N 1
ATOM 1043 C CA . PRO A 1 133 ? 17.029 1.737 -12.372 1.00 72.94 133 PRO A CA 1
ATOM 1044 C C . PRO A 1 133 ? 17.752 2.121 -11.080 1.00 72.94 133 PRO A C 1
ATOM 1046 O O . PRO A 1 133 ? 18.319 3.213 -10.958 1.00 72.94 133 PRO A O 1
ATOM 1049 N N . VAL A 1 134 ? 17.772 1.197 -10.120 1.00 76.06 134 VAL A N 1
ATOM 1050 C CA . VAL A 1 134 ? 18.636 1.340 -8.950 1.00 76.06 134 VAL A CA 1
ATOM 1051 C C . VAL A 1 134 ? 20.080 1.359 -9.455 1.00 76.06 134 VAL A C 1
ATOM 1053 O O . VAL A 1 134 ? 20.556 0.404 -10.055 1.00 76.06 134 VAL A O 1
ATOM 1056 N N . ASN A 1 135 ? 20.764 2.490 -9.285 1.00 78.12 135 ASN A N 1
ATOM 1057 C CA . ASN A 1 135 ? 22.133 2.675 -9.752 1.00 78.12 135 ASN A CA 1
ATOM 1058 C C . ASN A 1 135 ? 23.018 3.076 -8.569 1.00 78.12 135 ASN A C 1
ATOM 1060 O O . ASN A 1 135 ? 23.014 4.231 -8.147 1.00 78.12 135 ASN A O 1
ATOM 1064 N N . PHE A 1 136 ? 23.809 2.128 -8.059 1.00 78.25 136 PHE A N 1
ATOM 1065 C CA . PHE A 1 136 ? 24.774 2.369 -6.977 1.00 78.25 136 PHE A CA 1
ATOM 1066 C C . PHE A 1 136 ? 26.104 2.960 -7.452 1.00 78.25 136 PHE A C 1
ATOM 1068 O O . PHE A 1 136 ? 27.115 2.859 -6.753 1.00 78.25 136 PHE A O 1
ATOM 1075 N N . SER A 1 137 ? 26.151 3.572 -8.637 1.00 85.62 137 SER A N 1
ATOM 1076 C CA . SER A 1 137 ? 27.344 4.305 -9.044 1.00 85.62 137 SER A CA 1
ATOM 1077 C C . SER A 1 137 ? 27.663 5.395 -8.018 1.00 85.62 137 SER A C 1
ATOM 1079 O O . SER A 1 137 ? 26.789 6.129 -7.560 1.00 85.62 137 SER A O 1
ATOM 1081 N N . LEU A 1 138 ? 28.946 5.545 -7.686 1.00 89.44 138 LEU A N 1
ATOM 1082 C CA . LEU A 1 138 ? 29.440 6.614 -6.806 1.00 89.44 138 LEU A CA 1
ATOM 1083 C C . LEU A 1 138 ? 29.473 7.986 -7.508 1.00 89.44 138 LEU A C 1
ATOM 1085 O O . LEU A 1 138 ? 30.221 8.881 -7.119 1.00 89.44 138 LEU A O 1
ATOM 1089 N N . THR A 1 139 ? 28.694 8.146 -8.576 1.00 92.69 139 THR A N 1
ATOM 1090 C CA . THR A 1 139 ? 28.517 9.418 -9.270 1.00 92.69 139 THR A CA 1
ATOM 1091 C C . THR A 1 139 ? 27.549 10.303 -8.483 1.00 92.69 139 THR A C 1
ATOM 1093 O O . THR A 1 139 ? 26.753 9.814 -7.679 1.00 92.69 139 THR A O 1
ATOM 1096 N N . MET A 1 140 ? 27.577 11.617 -8.723 1.00 87.88 140 MET A N 1
ATOM 1097 C CA . MET A 1 140 ? 26.609 12.539 -8.105 1.00 87.88 140 MET A CA 1
ATOM 1098 C C . MET A 1 140 ? 25.163 12.183 -8.475 1.00 87.88 140 MET A C 1
ATOM 1100 O O . MET A 1 140 ? 24.259 12.344 -7.659 1.00 87.88 140 MET A O 1
ATOM 1104 N N . GLU A 1 141 ? 24.958 11.663 -9.686 1.00 86.19 141 GLU A N 1
ATOM 1105 C CA . GLU A 1 141 ? 23.661 11.180 -10.150 1.00 86.19 141 GLU A CA 1
ATOM 1106 C C . GLU A 1 141 ? 23.215 9.931 -9.378 1.00 86.19 141 GLU A C 1
ATOM 1108 O O . GLU A 1 141 ? 22.120 9.917 -8.818 1.00 86.19 141 GLU A O 1
ATOM 1113 N N . GLY A 1 142 ? 24.079 8.914 -9.271 1.00 86.38 142 GLY A N 1
ATOM 1114 C CA . GLY A 1 142 ? 23.791 7.697 -8.504 1.00 86.38 142 GLY A CA 1
A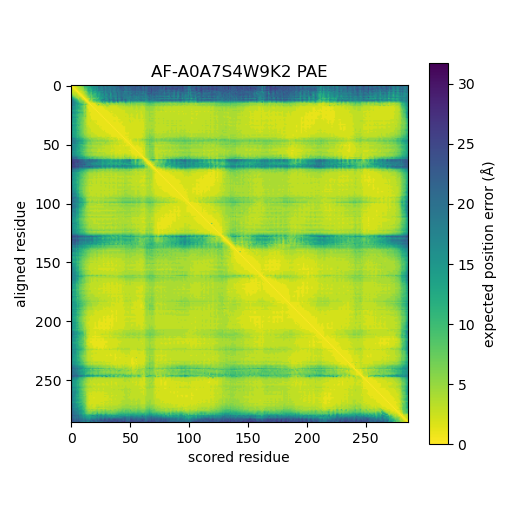TOM 1115 C C . GLY A 1 142 ? 23.513 7.984 -7.026 1.00 86.38 142 GLY A C 1
ATOM 1116 O O . GLY A 1 142 ? 22.552 7.463 -6.459 1.00 86.38 142 GLY A O 1
ATOM 1117 N N . LEU A 1 143 ? 24.272 8.903 -6.417 1.00 87.44 143 LEU A N 1
ATOM 1118 C CA . LEU A 1 143 ? 24.007 9.373 -5.056 1.00 87.44 143 LEU A CA 1
ATOM 1119 C C . LEU A 1 143 ? 22.638 10.064 -4.943 1.00 87.44 143 LEU A C 1
ATOM 1121 O O . LEU A 1 143 ? 21.904 9.815 -3.987 1.00 87.44 143 LEU A O 1
ATOM 1125 N N . GLY A 1 144 ? 22.276 10.902 -5.918 1.00 86.38 144 GLY A N 1
ATOM 1126 C CA . GLY A 1 144 ? 20.963 11.544 -5.985 1.00 86.38 144 GLY A CA 1
ATOM 1127 C C . GLY A 1 144 ? 19.815 10.533 -6.047 1.00 86.38 144 GLY A C 1
ATOM 1128 O O . GLY A 1 144 ? 18.828 10.670 -5.315 1.00 86.38 144 GLY A O 1
ATOM 1129 N N . TRP A 1 145 ? 19.965 9.471 -6.841 1.00 84.75 145 TRP A N 1
ATOM 1130 C CA . TRP A 1 145 ? 18.977 8.393 -6.921 1.00 84.75 145 TRP A CA 1
ATOM 1131 C C . TRP A 1 145 ? 18.887 7.579 -5.634 1.00 84.75 145 TRP A C 1
ATOM 1133 O O . TRP A 1 145 ? 17.785 7.352 -5.134 1.00 84.75 145 TRP A O 1
ATOM 1143 N N . ALA A 1 146 ? 20.023 7.209 -5.042 1.00 87.19 146 ALA A N 1
ATOM 1144 C CA . ALA A 1 146 ? 20.056 6.481 -3.777 1.00 87.19 146 ALA A CA 1
ATOM 1145 C C . ALA A 1 146 ? 19.384 7.271 -2.642 1.00 87.19 146 ALA A C 1
ATOM 1147 O O . ALA A 1 146 ? 18.596 6.709 -1.880 1.00 87.19 146 ALA A O 1
ATOM 1148 N N . LEU A 1 147 ? 19.638 8.582 -2.550 1.00 89.12 147 LEU A N 1
ATOM 1149 C CA . LEU A 1 147 ? 19.002 9.457 -1.561 1.00 89.12 147 LEU A CA 1
ATOM 1150 C C . LEU A 1 147 ? 17.495 9.593 -1.798 1.00 89.12 147 LEU A C 1
ATOM 1152 O O . LEU A 1 147 ? 16.725 9.544 -0.839 1.00 89.12 147 LEU A O 1
ATOM 1156 N N . THR A 1 148 ? 17.068 9.716 -3.056 1.00 85.81 148 THR A N 1
ATOM 1157 C CA . THR A 1 148 ? 15.647 9.769 -3.431 1.00 85.81 148 THR A CA 1
ATOM 1158 C C . THR A 1 148 ? 14.920 8.483 -3.042 1.00 85.81 148 THR A C 1
ATOM 1160 O O . THR A 1 148 ? 13.897 8.535 -2.358 1.00 85.81 148 THR A O 1
ATOM 1163 N N . LEU A 1 149 ? 15.473 7.322 -3.407 1.00 88.19 149 LEU A N 1
ATOM 1164 C CA . LEU A 1 149 ? 14.912 6.016 -3.057 1.00 88.19 149 LEU A CA 1
ATOM 1165 C C . LEU A 1 149 ? 14.891 5.804 -1.544 1.00 88.19 149 LEU A C 1
ATOM 1167 O O . LEU A 1 149 ? 13.893 5.328 -1.005 1.00 88.19 149 LEU A O 1
ATOM 1171 N N . PHE A 1 150 ? 15.952 6.200 -0.838 1.00 92.44 150 PHE A N 1
ATOM 1172 C CA . PHE A 1 150 ? 15.988 6.127 0.618 1.00 92.44 150 PHE A CA 1
ATOM 1173 C C . PHE A 1 150 ? 14.905 7.001 1.251 1.00 92.44 150 PHE A C 1
ATOM 1175 O O . PHE A 1 150 ? 14.178 6.526 2.121 1.00 92.44 150 PHE A O 1
ATOM 1182 N N . ALA A 1 151 ? 14.756 8.251 0.804 1.00 90.88 151 ALA A N 1
ATOM 1183 C CA . ALA A 1 151 ? 13.730 9.159 1.303 1.00 90.88 151 ALA A CA 1
ATOM 1184 C C . ALA A 1 151 ? 12.316 8.614 1.049 1.00 90.88 151 ALA A C 1
ATOM 1186 O O . ALA A 1 151 ? 11.482 8.646 1.957 1.00 90.88 151 ALA A O 1
ATOM 1187 N N . PHE A 1 152 ? 12.068 8.059 -0.142 1.00 88.62 152 PHE A N 1
ATOM 1188 C CA . PHE A 1 152 ? 10.813 7.390 -0.484 1.00 88.62 152 PHE A CA 1
ATOM 1189 C C . PHE A 1 152 ? 10.526 6.216 0.458 1.00 88.62 152 PHE A C 1
ATOM 1191 O O . PHE A 1 152 ? 9.473 6.181 1.101 1.00 88.62 152 PHE A O 1
ATOM 1198 N N . TRP A 1 153 ? 11.464 5.276 0.582 1.00 93.19 153 TRP A N 1
ATOM 1199 C CA . TRP A 1 153 ? 11.282 4.069 1.381 1.00 93.19 153 TRP A CA 1
ATOM 1200 C C . TRP A 1 153 ? 11.156 4.374 2.871 1.00 93.19 153 TRP A C 1
ATOM 1202 O O . TRP A 1 153 ? 10.214 3.914 3.516 1.00 93.19 153 TRP A O 1
ATOM 1212 N N . PHE A 1 154 ? 12.055 5.194 3.419 1.00 94.25 154 PHE A N 1
ATOM 1213 C CA . PHE A 1 154 ? 12.004 5.607 4.818 1.00 94.25 154 PHE A CA 1
ATOM 1214 C C . PHE A 1 154 ? 10.708 6.357 5.124 1.00 94.25 154 PHE A C 1
ATOM 1216 O O . PHE A 1 154 ? 10.016 6.007 6.081 1.00 94.25 154 PHE A O 1
ATOM 1223 N N . GLY A 1 155 ? 10.354 7.351 4.303 1.00 90.38 155 GLY A N 1
ATOM 1224 C CA . GLY A 1 155 ? 9.135 8.136 4.468 1.00 90.38 155 GLY A CA 1
ATOM 1225 C C . GLY A 1 155 ? 7.891 7.254 4.450 1.00 90.38 155 GLY A C 1
ATOM 1226 O O . GLY A 1 155 ? 7.067 7.338 5.360 1.00 90.38 155 GLY A O 1
ATOM 1227 N N . THR A 1 156 ? 7.796 6.351 3.475 1.00 90.44 156 THR A N 1
ATOM 1228 C CA . THR A 1 156 ? 6.678 5.412 3.324 1.00 90.44 156 THR A CA 1
ATOM 1229 C C . THR A 1 156 ? 6.579 4.451 4.509 1.00 90.44 156 THR A C 1
ATOM 1231 O O . THR A 1 156 ? 5.529 4.356 5.144 1.00 90.44 156 THR A O 1
ATOM 1234 N N . LEU A 1 157 ? 7.670 3.775 4.875 1.00 93.88 157 LEU A N 1
ATOM 1235 C CA . LEU A 1 157 ? 7.669 2.764 5.937 1.00 93.88 157 LEU A CA 1
ATOM 1236 C C . LEU A 1 157 ? 7.451 3.379 7.323 1.00 93.88 157 LEU A C 1
ATOM 1238 O O . LEU A 1 157 ? 6.634 2.875 8.090 1.00 93.88 157 LEU A O 1
ATOM 1242 N N . ASN A 1 158 ? 8.099 4.507 7.628 1.00 92.00 158 ASN A N 1
ATOM 1243 C CA . ASN A 1 158 ? 7.922 5.223 8.898 1.00 92.00 158 ASN A CA 1
ATOM 1244 C C . ASN A 1 158 ? 6.481 5.729 9.088 1.00 92.00 158 ASN A C 1
ATOM 1246 O O . ASN A 1 158 ? 6.007 5.888 10.212 1.00 92.00 158 ASN A O 1
ATOM 1250 N N . THR A 1 159 ? 5.789 5.975 7.979 1.00 88.81 159 THR A N 1
ATOM 1251 C CA . THR A 1 159 ? 4.412 6.469 7.939 1.00 88.81 159 THR A CA 1
ATOM 1252 C C . THR A 1 159 ? 3.397 5.325 8.026 1.00 88.81 159 THR A C 1
ATOM 1254 O O . THR A 1 159 ? 2.426 5.395 8.780 1.00 88.81 159 THR A O 1
ATOM 1257 N N . LEU A 1 160 ? 3.612 4.235 7.286 1.00 89.56 160 LEU A N 1
ATOM 1258 C CA . LEU A 1 160 ? 2.651 3.133 7.188 1.00 89.56 160 LEU A CA 1
ATOM 1259 C C . LEU A 1 160 ? 2.768 2.115 8.333 1.00 89.56 160 LEU A C 1
ATOM 1261 O O . LEU A 1 160 ? 1.752 1.519 8.701 1.00 89.56 160 LEU A O 1
ATOM 1265 N N . MET A 1 161 ? 3.957 1.940 8.920 1.00 92.06 161 MET A N 1
ATOM 1266 C CA . MET A 1 161 ? 4.196 1.022 10.039 1.00 92.06 161 MET A CA 1
ATOM 1267 C C . MET A 1 161 ? 3.943 1.723 11.372 1.00 92.06 161 MET A C 1
ATOM 1269 O O . MET A 1 161 ? 4.811 2.346 11.981 1.00 92.06 161 MET A O 1
ATOM 1273 N N . SER A 1 162 ? 2.696 1.647 11.823 1.00 86.00 162 SER A N 1
ATOM 1274 C CA . SER A 1 162 ? 2.212 2.396 12.981 1.00 86.00 162 SER A CA 1
ATOM 1275 C C . SER A 1 162 ? 2.883 2.018 14.307 1.00 86.00 162 SER A C 1
ATOM 1277 O O . SER A 1 162 ? 2.911 2.864 15.211 1.00 86.00 162 SER A O 1
ATOM 1279 N N . SER A 1 163 ? 3.401 0.793 14.431 1.00 88.50 163 SER A N 1
ATOM 1280 C CA . SER A 1 163 ? 4.007 0.276 15.663 1.00 88.50 163 SER A CA 1
ATOM 1281 C C . SER A 1 163 ? 5.536 0.241 15.617 1.00 88.50 163 SER A C 1
ATOM 1283 O O . SER A 1 163 ? 6.173 0.207 16.671 1.00 88.50 163 SER A O 1
ATOM 1285 N N . ALA A 1 164 ? 6.131 0.312 14.428 1.00 91.69 164 ALA A N 1
ATOM 1286 C CA . ALA A 1 164 ? 7.572 0.359 14.248 1.00 91.69 164 ALA A CA 1
ATOM 1287 C C . ALA A 1 164 ? 8.194 1.691 14.704 1.00 91.69 164 ALA A C 1
ATOM 1289 O O . ALA A 1 164 ? 7.611 2.771 14.600 1.00 91.69 164 ALA A O 1
ATOM 1290 N N . SER A 1 165 ? 9.433 1.608 15.193 1.00 94.50 165 SER A N 1
ATOM 1291 C CA . SER A 1 165 ? 10.268 2.790 15.428 1.00 94.50 165 SER A CA 1
ATOM 1292 C C . SER A 1 165 ? 10.899 3.275 14.121 1.00 94.50 165 SER A C 1
ATOM 1294 O O . SER A 1 165 ? 11.134 2.482 13.209 1.00 94.50 165 SER A O 1
ATOM 1296 N N . SER A 1 166 ? 11.292 4.549 14.051 1.00 94.88 166 SER A N 1
ATOM 1297 C CA . SER A 1 166 ? 11.998 5.084 12.877 1.00 94.88 166 SER A CA 1
ATOM 1298 C C . SER A 1 166 ? 13.310 4.349 12.578 1.00 94.88 166 SER A C 1
ATOM 1300 O O . SER A 1 166 ? 13.706 4.262 11.423 1.00 94.88 166 SER A O 1
ATOM 1302 N N . LYS A 1 167 ? 13.960 3.745 13.587 1.00 97.25 167 LYS A N 1
ATOM 1303 C CA . LYS A 1 167 ? 15.141 2.887 13.379 1.00 97.25 167 LYS A CA 1
ATOM 1304 C C . LYS A 1 167 ? 14.804 1.650 12.544 1.00 97.25 167 LYS A C 1
ATOM 1306 O O . LYS A 1 167 ? 15.557 1.305 11.642 1.00 97.25 167 LYS A O 1
ATOM 1311 N N . ILE A 1 168 ? 13.666 1.011 12.823 1.00 96.50 168 ILE A N 1
ATOM 1312 C CA . ILE A 1 168 ? 13.179 -0.133 12.041 1.00 96.50 168 ILE A CA 1
ATOM 1313 C C . ILE A 1 168 ? 12.840 0.319 10.618 1.00 96.50 168 ILE A C 1
ATOM 1315 O O . ILE A 1 168 ? 13.224 -0.358 9.672 1.00 96.50 168 ILE A O 1
ATOM 1319 N N . ALA A 1 169 ? 12.205 1.484 10.453 1.00 96.12 169 ALA A N 1
ATOM 1320 C CA . ALA A 1 169 ? 11.912 2.033 9.129 1.00 96.12 169 ALA A CA 1
ATOM 1321 C C . ALA A 1 169 ? 13.183 2.307 8.304 1.00 96.12 169 ALA A C 1
ATOM 1323 O O . ALA A 1 169 ? 13.198 2.011 7.116 1.00 96.12 169 ALA A O 1
ATOM 1324 N N . ILE A 1 170 ? 14.260 2.813 8.921 1.00 97.31 170 ILE A N 1
ATOM 1325 C CA . ILE A 1 170 ? 15.564 2.998 8.255 1.00 97.31 170 ILE A CA 1
ATOM 1326 C C . ILE A 1 170 ? 16.140 1.652 7.808 1.00 97.31 170 ILE A C 1
ATOM 1328 O O . ILE A 1 170 ? 16.550 1.521 6.658 1.00 97.31 170 ILE A O 1
ATOM 1332 N N . ILE A 1 171 ? 16.158 0.654 8.700 1.00 97.88 171 ILE A N 1
ATOM 1333 C CA . ILE A 1 171 ? 16.671 -0.685 8.378 1.00 97.88 171 ILE A CA 1
ATOM 1334 C C . ILE A 1 171 ? 15.888 -1.269 7.204 1.00 97.88 171 ILE A C 1
ATOM 1336 O O . ILE A 1 171 ? 16.490 -1.672 6.216 1.00 97.88 171 ILE A O 1
ATOM 1340 N N . LEU A 1 172 ? 14.556 -1.247 7.275 1.00 97.62 172 LEU A N 1
ATOM 1341 C CA . LEU A 1 172 ? 13.701 -1.769 6.215 1.00 97.62 172 LEU A CA 1
ATOM 1342 C C . LEU A 1 172 ? 13.827 -0.979 4.911 1.00 97.62 172 LEU A C 1
ATOM 1344 O O . LEU A 1 172 ? 13.745 -1.588 3.854 1.00 97.62 172 LEU A O 1
ATOM 1348 N N . ALA A 1 173 ? 14.075 0.332 4.955 1.00 96.81 173 ALA A N 1
ATOM 1349 C CA . ALA A 1 173 ? 14.327 1.124 3.754 1.00 96.81 173 ALA A CA 1
ATOM 1350 C C . ALA A 1 173 ? 15.626 0.704 3.051 1.00 96.81 173 ALA A C 1
ATOM 1352 O O . ALA A 1 173 ? 15.636 0.497 1.840 1.00 96.81 173 ALA A O 1
ATOM 1353 N N . VAL A 1 174 ? 16.708 0.509 3.812 1.00 96.56 174 VAL A N 1
ATOM 1354 C CA . VAL A 1 174 ? 17.974 -0.016 3.274 1.00 96.56 174 VAL A CA 1
ATOM 1355 C C . VAL A 1 174 ? 17.789 -1.443 2.755 1.00 96.56 174 VAL A C 1
ATOM 1357 O O . VAL A 1 174 ? 18.265 -1.766 1.669 1.00 96.56 174 VAL A O 1
ATOM 1360 N N . THR A 1 175 ? 17.056 -2.288 3.487 1.00 97.06 175 THR A N 1
ATOM 1361 C CA . THR A 1 175 ? 16.720 -3.649 3.052 1.00 97.06 175 THR A CA 1
ATOM 1362 C C . THR A 1 175 ? 15.905 -3.645 1.763 1.00 97.06 175 THR A C 1
ATOM 1364 O O . THR A 1 175 ? 16.209 -4.434 0.878 1.00 97.06 175 THR A O 1
ATOM 1367 N N . ALA A 1 176 ? 14.920 -2.757 1.616 1.00 95.94 176 ALA A N 1
ATOM 1368 C CA . ALA A 1 176 ? 14.113 -2.650 0.405 1.00 95.94 176 ALA A CA 1
ATOM 1369 C C . ALA A 1 176 ? 14.976 -2.292 -0.811 1.00 95.94 176 ALA A C 1
ATOM 1371 O O . ALA A 1 176 ? 14.851 -2.911 -1.861 1.00 95.94 176 ALA A O 1
ATOM 1372 N N . ILE A 1 177 ? 15.896 -1.341 -0.666 1.00 93.94 177 ILE A N 1
ATOM 1373 C CA . ILE A 1 177 ? 16.801 -0.942 -1.751 1.00 93.94 177 ILE A CA 1
ATOM 1374 C C . ILE A 1 177 ? 17.772 -2.080 -2.101 1.00 93.94 177 ILE A C 1
ATOM 1376 O O . ILE A 1 177 ? 17.915 -2.436 -3.268 1.00 93.94 177 ILE A O 1
ATOM 1380 N N . GLY A 1 178 ? 18.398 -2.694 -1.093 1.00 94.00 178 GLY A N 1
ATOM 1381 C CA . GLY A 1 178 ? 19.349 -3.788 -1.300 1.00 94.00 178 GLY A CA 1
ATOM 1382 C C . GLY A 1 178 ? 18.709 -5.054 -1.874 1.00 94.00 178 GLY A C 1
ATOM 1383 O O . GLY A 1 178 ? 19.310 -5.708 -2.719 1.00 94.00 178 GLY A O 1
ATOM 1384 N N . LEU A 1 179 ? 17.484 -5.394 -1.458 1.00 94.62 179 LEU A N 1
ATOM 1385 C CA . LEU A 1 179 ? 16.752 -6.540 -2.003 1.00 94.62 179 LEU A CA 1
ATOM 1386 C C . LEU A 1 179 ? 16.280 -6.300 -3.437 1.00 94.62 179 LEU A C 1
ATOM 1388 O O . LEU A 1 179 ? 16.304 -7.243 -4.220 1.00 94.62 179 LEU A O 1
ATOM 1392 N N . GLN A 1 180 ? 15.885 -5.073 -3.793 1.00 93.19 180 GLN A N 1
ATOM 1393 C CA . GLN A 1 180 ? 15.495 -4.748 -5.168 1.00 93.19 180 GLN A CA 1
ATOM 1394 C C . GLN A 1 180 ? 16.645 -5.028 -6.143 1.00 93.19 180 GLN A C 1
ATOM 1396 O O . GLN A 1 180 ? 16.443 -5.661 -7.178 1.00 93.19 180 GLN A O 1
ATOM 1401 N N . GLU A 1 181 ? 17.856 -4.619 -5.763 1.00 91.12 181 GLU A N 1
ATOM 1402 C CA . GLU A 1 181 ? 19.082 -4.884 -6.517 1.00 91.12 181 GLU A CA 1
ATOM 1403 C C . GLU A 1 181 ? 19.460 -6.363 -6.515 1.00 91.12 181 GLU A C 1
ATOM 1405 O O . GLU A 1 181 ? 19.702 -6.948 -7.565 1.00 91.12 181 GLU A O 1
ATOM 1410 N N . PHE A 1 182 ? 19.491 -6.988 -5.334 1.00 93.06 182 PHE A N 1
ATOM 1411 C CA . PHE A 1 182 ? 19.902 -8.384 -5.185 1.00 93.06 182 PHE A CA 1
ATOM 1412 C C . PHE A 1 182 ? 19.016 -9.339 -5.993 1.00 93.06 182 PHE A C 1
ATOM 1414 O O . PHE A 1 182 ? 19.507 -10.314 -6.557 1.00 93.06 182 PHE A O 1
ATOM 1421 N N . LEU A 1 183 ? 17.713 -9.058 -6.055 1.00 92.12 183 LEU A N 1
ATOM 1422 C CA . LEU A 1 183 ? 16.758 -9.836 -6.841 1.00 92.12 183 LEU A CA 1
ATOM 1423 C C . LEU A 1 183 ? 16.780 -9.483 -8.335 1.00 92.12 183 LEU A C 1
ATOM 1425 O O . LEU A 1 183 ? 16.089 -10.144 -9.107 1.00 92.12 183 LEU A O 1
ATOM 1429 N N . GLY A 1 184 ? 17.537 -8.459 -8.744 1.00 91.31 184 GLY A N 1
ATOM 1430 C CA . GLY A 1 184 ? 17.579 -7.982 -10.123 1.00 91.31 184 GLY A CA 1
ATOM 1431 C C . GLY A 1 184 ? 16.198 -7.577 -10.632 1.00 91.31 184 GLY A C 1
ATOM 1432 O O . GLY A 1 184 ? 15.826 -7.963 -11.738 1.00 91.31 184 GLY A O 1
ATOM 1433 N N . VAL A 1 185 ? 15.410 -6.872 -9.807 1.00 91.88 185 VAL A N 1
ATOM 1434 C CA . VAL A 1 185 ? 14.034 -6.487 -10.155 1.00 91.88 185 VAL A CA 1
ATOM 1435 C C . VAL A 1 185 ? 14.055 -5.631 -11.428 1.00 91.88 185 VAL A C 1
ATOM 1437 O O . VAL A 1 185 ? 14.625 -4.537 -11.397 1.00 91.88 185 VAL A O 1
ATOM 1440 N N . PRO A 1 186 ? 13.427 -6.084 -12.531 1.00 90.19 186 PRO A N 1
ATOM 1441 C CA . PRO A 1 186 ? 13.359 -5.302 -13.758 1.00 90.19 186 PRO A CA 1
ATOM 1442 C C . PRO A 1 186 ? 12.662 -3.954 -13.516 1.00 90.19 186 PRO A C 1
ATOM 1444 O O . PRO A 1 186 ? 11.711 -3.914 -12.724 1.00 90.19 186 PRO A O 1
ATOM 1447 N N . PRO A 1 187 ? 13.077 -2.859 -14.183 1.00 87.56 187 PRO A N 1
ATOM 1448 C CA . PRO A 1 187 ? 12.472 -1.540 -14.000 1.00 87.56 187 PRO A CA 1
ATOM 1449 C C . PRO A 1 187 ? 10.943 -1.549 -14.120 1.00 87.56 187 PRO A C 1
ATOM 1451 O O . PRO A 1 187 ? 10.266 -0.956 -13.278 1.00 87.56 187 PRO A O 1
ATOM 1454 N N . GLU A 1 188 ? 10.399 -2.296 -15.081 1.00 87.88 188 GLU A N 1
ATOM 1455 C CA . GLU A 1 188 ? 8.963 -2.464 -15.307 1.00 87.88 188 GLU A CA 1
ATOM 1456 C C . GLU A 1 188 ? 8.233 -3.100 -14.106 1.00 87.88 188 GLU A C 1
ATOM 1458 O O . GLU A 1 188 ? 7.091 -2.757 -13.810 1.00 87.88 188 GLU A O 1
ATOM 1463 N N . LEU A 1 189 ? 8.896 -3.951 -13.319 1.00 91.25 189 LEU A N 1
ATOM 1464 C CA . LEU A 1 189 ? 8.323 -4.583 -12.123 1.00 91.25 189 LEU A CA 1
ATOM 1465 C C . LEU A 1 189 ? 8.631 -3.821 -10.822 1.00 91.25 189 LEU A C 1
ATOM 1467 O O . LEU A 1 189 ? 8.311 -4.311 -9.735 1.00 91.25 189 LEU A O 1
ATOM 1471 N N . SER A 1 190 ? 9.194 -2.610 -10.890 1.00 89.75 190 SER A N 1
ATOM 1472 C CA . SER A 1 190 ? 9.524 -1.812 -9.695 1.00 89.75 190 SER A CA 1
ATOM 1473 C C . SER A 1 190 ? 8.293 -1.479 -8.845 1.00 89.75 190 SER A C 1
ATOM 1475 O O . SER A 1 190 ? 8.371 -1.494 -7.614 1.00 89.75 190 SER A O 1
ATOM 1477 N N . PHE A 1 191 ? 7.138 -1.226 -9.470 1.00 88.62 191 PHE A N 1
ATOM 1478 C CA . PHE A 1 191 ? 5.873 -1.008 -8.755 1.00 88.62 191 PHE A CA 1
ATOM 1479 C C . PHE A 1 191 ? 5.370 -2.288 -8.082 1.00 88.62 191 PHE A C 1
ATOM 1481 O O . PHE A 1 191 ? 5.027 -2.255 -6.900 1.00 88.62 191 PHE A O 1
ATOM 1488 N N . THR A 1 192 ? 5.417 -3.422 -8.790 1.00 92.38 192 THR A N 1
ATOM 1489 C CA . THR A 1 192 ? 5.114 -4.761 -8.257 1.00 92.38 192 THR A CA 1
ATOM 1490 C C . THR A 1 192 ? 5.928 -5.030 -6.995 1.00 92.38 192 THR A C 1
ATOM 1492 O O . THR A 1 192 ? 5.381 -5.363 -5.941 1.00 92.38 192 THR A O 1
ATOM 1495 N N . TYR A 1 193 ? 7.244 -4.824 -7.077 1.00 93.81 193 TYR A N 1
ATOM 1496 C CA . TYR A 1 193 ? 8.157 -4.968 -5.951 1.00 93.81 193 TYR A CA 1
ATOM 1497 C C . TYR A 1 193 ? 7.796 -4.017 -4.806 1.00 93.81 193 TYR A C 1
ATOM 1499 O O . TYR A 1 193 ? 7.655 -4.450 -3.658 1.00 93.81 193 TYR A O 1
ATOM 1507 N N . SER A 1 194 ? 7.573 -2.740 -5.128 1.00 92.56 194 SER A N 1
ATOM 1508 C CA . SER A 1 194 ? 7.284 -1.710 -4.135 1.00 92.56 194 SER A CA 1
ATOM 1509 C C . SER A 1 194 ? 6.012 -2.018 -3.347 1.00 92.56 194 SER A C 1
ATOM 1511 O O . SER A 1 194 ? 6.027 -2.047 -2.114 1.00 92.56 194 SER A O 1
ATOM 1513 N N . GLN A 1 195 ? 4.925 -2.341 -4.053 1.00 92.44 195 GLN A N 1
ATOM 1514 C CA . GLN A 1 195 ? 3.663 -2.770 -3.455 1.00 92.44 195 GLN A CA 1
ATOM 1515 C C . GLN A 1 195 ? 3.869 -3.990 -2.556 1.00 92.44 195 GLN A C 1
ATOM 1517 O O . GLN A 1 195 ? 3.385 -4.011 -1.423 1.00 92.44 195 GLN A O 1
ATOM 1522 N N . THR A 1 196 ? 4.623 -4.981 -3.029 1.00 95.31 196 THR A N 1
ATOM 1523 C CA . THR A 1 196 ? 4.858 -6.221 -2.283 1.00 95.31 196 THR A CA 1
ATOM 1524 C C . THR A 1 196 ? 5.530 -5.949 -0.953 1.00 95.31 196 THR A C 1
ATOM 1526 O O . THR A 1 196 ? 5.049 -6.401 0.088 1.00 95.31 196 THR A O 1
ATOM 1529 N N . PHE A 1 197 ? 6.628 -5.196 -0.983 1.00 97.00 197 PHE A N 1
ATOM 1530 C CA . PHE A 1 197 ? 7.417 -4.903 0.202 1.00 97.00 197 PHE A CA 1
ATOM 1531 C C . PHE A 1 197 ? 6.628 -4.049 1.202 1.00 97.00 197 PHE A C 1
ATOM 1533 O O . PHE A 1 197 ? 6.664 -4.315 2.407 1.00 97.00 197 PHE A O 1
ATOM 1540 N N . ILE A 1 198 ? 5.859 -3.065 0.718 1.00 94.94 198 ILE A N 1
ATOM 1541 C CA . ILE A 1 198 ? 4.983 -2.234 1.556 1.00 94.94 198 ILE A CA 1
ATOM 1542 C C . ILE A 1 198 ? 3.908 -3.095 2.226 1.00 94.94 198 ILE A C 1
ATOM 1544 O O . ILE A 1 198 ? 3.764 -3.037 3.447 1.00 94.94 198 ILE A O 1
ATOM 1548 N N . LEU A 1 199 ? 3.174 -3.915 1.468 1.00 95.12 199 LEU A N 1
ATOM 1549 C CA . LEU A 1 199 ? 2.103 -4.754 2.016 1.00 95.12 199 LEU A CA 1
ATOM 1550 C C . LEU A 1 199 ? 2.634 -5.778 3.018 1.00 95.12 199 LEU A C 1
ATOM 1552 O O . LEU A 1 199 ? 2.039 -5.950 4.082 1.00 95.12 199 LEU A O 1
ATOM 1556 N N . LEU A 1 200 ? 3.780 -6.395 2.725 1.00 96.81 200 LEU A N 1
ATOM 1557 C CA . LEU A 1 200 ? 4.455 -7.297 3.654 1.00 96.81 200 LEU A CA 1
ATOM 1558 C C . LEU A 1 200 ? 4.836 -6.570 4.950 1.00 96.81 200 LEU A C 1
ATOM 1560 O O . LEU A 1 200 ? 4.544 -7.062 6.038 1.00 96.81 200 LEU A O 1
ATOM 1564 N N . SER A 1 201 ? 5.428 -5.379 4.843 1.00 96.69 201 SER A N 1
ATOM 1565 C CA . SER A 1 201 ? 5.849 -4.584 6.002 1.00 96.69 201 SER A CA 1
ATOM 1566 C C . SER A 1 201 ? 4.668 -4.167 6.879 1.00 96.69 201 SER A C 1
ATOM 1568 O O . SER A 1 201 ? 4.747 -4.272 8.103 1.00 96.69 201 SER A O 1
ATOM 1570 N N . ILE A 1 202 ? 3.552 -3.738 6.278 1.00 94.81 202 ILE A N 1
ATOM 1571 C CA . ILE A 1 202 ? 2.338 -3.383 7.028 1.00 94.81 202 ILE A CA 1
ATOM 1572 C C . ILE A 1 202 ? 1.738 -4.631 7.680 1.00 94.81 202 ILE A C 1
ATOM 1574 O O . ILE A 1 202 ? 1.404 -4.585 8.861 1.00 94.81 202 ILE A O 1
ATOM 1578 N N . ALA A 1 203 ? 1.622 -5.749 6.959 1.00 96.50 203 ALA A N 1
ATOM 1579 C CA . ALA A 1 203 ? 1.052 -6.975 7.510 1.00 96.50 203 ALA A CA 1
ATOM 1580 C C . ALA A 1 203 ? 1.883 -7.521 8.682 1.00 96.50 203 ALA A C 1
ATOM 1582 O O . ALA A 1 203 ? 1.322 -7.922 9.700 1.00 96.50 203 ALA A O 1
ATOM 1583 N N . VAL A 1 204 ? 3.215 -7.465 8.591 1.00 97.00 204 VAL A N 1
ATOM 1584 C CA . VAL A 1 204 ? 4.104 -7.824 9.703 1.00 97.00 204 VAL A CA 1
ATOM 1585 C C . VAL A 1 204 ? 3.954 -6.841 10.870 1.00 97.00 204 VAL A C 1
ATOM 1587 O O . VAL A 1 204 ? 3.770 -7.301 11.994 1.00 97.00 204 VAL A O 1
ATOM 1590 N N . ASP A 1 205 ? 3.954 -5.519 10.633 1.00 95.88 205 ASP A N 1
ATOM 1591 C CA . ASP A 1 205 ? 3.725 -4.501 11.684 1.00 95.88 205 ASP A CA 1
ATOM 1592 C C . ASP A 1 205 ? 2.403 -4.735 12.423 1.00 95.88 205 ASP A C 1
ATOM 1594 O O . ASP A 1 205 ? 2.346 -4.577 13.638 1.00 95.88 205 ASP A O 1
ATOM 1598 N N . GLN A 1 206 ? 1.353 -5.132 11.700 1.00 95.62 206 GLN A N 1
ATOM 1599 C CA . GLN A 1 206 ? 0.037 -5.484 12.235 1.00 95.62 206 GLN A CA 1
ATOM 1600 C C . GLN A 1 206 ? 0.100 -6.781 13.064 1.00 95.62 206 GLN A C 1
ATOM 1602 O O . GLN A 1 206 ? -0.359 -6.811 14.210 1.00 95.62 206 GLN A O 1
ATOM 1607 N N . LEU A 1 207 ? 0.708 -7.845 12.538 1.00 97.25 207 LEU A N 1
ATOM 1608 C CA . LEU A 1 207 ? 0.781 -9.144 13.214 1.00 97.25 207 LEU A CA 1
ATOM 1609 C C . LEU A 1 207 ? 1.557 -9.094 14.537 1.00 97.25 207 LEU A C 1
ATOM 1611 O O . LEU A 1 207 ? 1.180 -9.805 15.471 1.00 97.25 207 LEU A O 1
ATOM 1615 N N . ILE A 1 208 ? 2.585 -8.246 14.648 1.00 96.81 208 ILE A N 1
ATOM 1616 C CA . ILE A 1 208 ? 3.395 -8.104 15.872 1.00 96.81 208 ILE A CA 1
ATOM 1617 C C . ILE A 1 208 ? 2.791 -7.148 16.911 1.00 96.81 208 ILE A C 1
ATOM 1619 O O . ILE A 1 208 ? 3.387 -6.950 17.971 1.00 96.81 208 ILE A O 1
ATOM 1623 N N . GLN A 1 209 ? 1.636 -6.527 16.638 1.00 94.38 209 GLN A N 1
ATOM 1624 C CA . GLN A 1 209 ? 1.029 -5.608 17.602 1.00 94.38 209 GLN A CA 1
ATOM 1625 C C . GLN A 1 209 ? 0.624 -6.332 18.895 1.00 94.38 209 GLN A C 1
ATOM 1627 O O . GLN A 1 209 ? 0.174 -7.482 18.842 1.00 94.38 209 GLN A O 1
ATOM 1632 N N . PRO A 1 210 ? 0.711 -5.649 20.055 1.00 94.50 210 PRO A N 1
ATOM 1633 C CA . PRO A 1 210 ? 0.187 -6.165 21.316 1.00 94.50 210 PRO A CA 1
ATOM 1634 C C . PRO A 1 210 ? -1.283 -6.581 21.199 1.00 94.50 210 PRO A C 1
ATOM 1636 O O . PRO A 1 210 ? -2.055 -5.947 20.472 1.00 94.50 210 PRO A O 1
ATOM 1639 N N . LEU A 1 211 ? -1.682 -7.625 21.934 1.00 93.56 211 LEU A N 1
ATOM 1640 C CA . LEU A 1 211 ? -3.028 -8.205 21.849 1.00 93.56 211 LEU A CA 1
ATOM 1641 C C . LEU A 1 211 ? -4.122 -7.165 22.104 1.00 93.56 211 LEU A C 1
ATOM 1643 O O . LEU A 1 211 ? -5.151 -7.190 21.439 1.00 93.56 211 LEU A O 1
ATOM 1647 N N . GLU A 1 212 ? -3.878 -6.204 22.991 1.00 91.50 212 GLU A N 1
ATOM 1648 C CA . GLU A 1 212 ? -4.813 -5.141 23.370 1.00 91.50 212 GLU A CA 1
ATOM 1649 C C . GLU A 1 212 ? -5.117 -4.175 22.214 1.00 91.50 212 GLU A C 1
ATOM 1651 O O . GLU A 1 212 ? -6.097 -3.432 22.260 1.00 91.50 212 GLU A O 1
ATOM 1656 N N . ARG A 1 213 ? -4.277 -4.162 21.170 1.00 91.38 213 ARG A N 1
ATOM 1657 C CA . ARG A 1 213 ? -4.470 -3.344 19.963 1.00 91.38 213 ARG A CA 1
ATOM 1658 C C . ARG A 1 213 ? -5.171 -4.101 18.833 1.00 91.38 213 ARG A C 1
ATOM 1660 O O . ARG A 1 213 ? -5.633 -3.466 17.885 1.00 91.38 213 ARG A O 1
ATOM 1667 N N . LYS A 1 214 ? -5.325 -5.426 18.941 1.00 95.06 214 LYS A N 1
ATOM 1668 C CA . LYS A 1 214 ? -5.926 -6.295 17.913 1.00 95.06 214 LYS A CA 1
ATOM 1669 C C . LYS A 1 214 ? -7.461 -6.361 17.993 1.00 95.06 214 LYS A C 1
ATOM 1671 O O . LYS A 1 214 ? -8.054 -7.435 18.020 1.00 95.06 214 LYS A O 1
ATOM 1676 N N . GLY A 1 215 ? -8.106 -5.194 18.033 1.00 94.75 215 GLY A N 1
ATOM 1677 C CA . GLY A 1 215 ? -9.567 -5.054 18.091 1.00 94.75 215 GLY A CA 1
ATOM 1678 C C . GLY A 1 215 ? -10.257 -4.973 16.720 1.00 94.75 215 GLY A C 1
ATOM 1679 O O . GLY A 1 215 ? -9.714 -5.366 15.691 1.00 94.75 215 GLY A O 1
ATOM 1680 N N . PHE A 1 216 ? -11.462 -4.394 16.677 1.00 96.12 216 PHE A N 1
ATOM 1681 C CA . PHE A 1 216 ? -12.232 -4.245 15.431 1.00 96.12 216 PHE A CA 1
ATOM 1682 C C . PHE A 1 216 ? -11.476 -3.456 14.347 1.00 96.12 216 PHE A C 1
ATOM 1684 O O . PHE A 1 216 ? -11.434 -3.872 13.193 1.00 96.12 216 PHE A O 1
ATOM 1691 N N . THR A 1 217 ? -10.819 -2.349 14.715 1.00 95.25 217 THR A N 1
ATOM 1692 C CA . THR A 1 217 ? -10.019 -1.535 13.781 1.00 95.25 217 THR A CA 1
ATOM 1693 C C . THR A 1 217 ? -8.901 -2.349 13.124 1.00 95.25 217 THR A C 1
ATOM 1695 O O . THR A 1 217 ? -8.680 -2.212 11.927 1.00 95.25 217 THR A O 1
ATOM 1698 N N . TYR A 1 218 ? -8.231 -3.223 13.884 1.00 95.56 218 TYR A N 1
ATOM 1699 C CA . TYR A 1 218 ? -7.195 -4.131 13.379 1.00 95.56 218 TYR A CA 1
ATOM 1700 C C . TYR A 1 218 ? -7.750 -5.082 12.314 1.00 95.56 218 TYR A C 1
ATOM 1702 O O . TYR A 1 218 ? -7.218 -5.156 11.208 1.00 95.56 218 TYR A O 1
ATOM 1710 N N . MET A 1 219 ? -8.878 -5.735 12.614 1.00 97.31 219 MET A N 1
ATOM 1711 C CA . MET A 1 219 ? -9.566 -6.618 11.671 1.00 97.31 219 MET A CA 1
ATOM 1712 C C . MET A 1 219 ? -9.914 -5.889 10.365 1.00 97.31 219 MET A C 1
ATOM 1714 O O . MET A 1 219 ? -9.599 -6.376 9.284 1.00 97.31 219 MET A O 1
ATOM 1718 N N . VAL A 1 220 ? -10.534 -4.706 10.449 1.00 96.69 220 VAL A N 1
ATOM 1719 C CA . VAL A 1 220 ? -10.946 -3.936 9.262 1.00 96.69 220 VAL A CA 1
ATOM 1720 C C . VAL A 1 220 ? -9.738 -3.463 8.446 1.00 96.69 220 VAL A C 1
ATOM 1722 O O . VAL A 1 220 ? -9.777 -3.518 7.218 1.00 96.69 220 VAL A O 1
ATOM 1725 N N . MET A 1 221 ? -8.646 -3.045 9.096 1.00 94.38 221 MET A N 1
ATOM 1726 C CA . MET A 1 221 ? -7.407 -2.699 8.390 1.00 94.38 221 MET A CA 1
ATOM 1727 C C . MET A 1 221 ? -6.840 -3.899 7.622 1.00 94.38 221 MET A C 1
ATOM 1729 O O . MET A 1 221 ? -6.440 -3.730 6.474 1.00 94.38 221 MET A O 1
ATOM 1733 N N . ALA A 1 222 ? -6.874 -5.108 8.189 1.00 96.19 222 ALA A N 1
ATOM 1734 C CA . ALA A 1 222 ? -6.416 -6.314 7.494 1.00 96.19 222 ALA A CA 1
ATOM 1735 C C . ALA A 1 222 ? -7.256 -6.631 6.238 1.00 96.19 222 ALA A C 1
ATOM 1737 O O . ALA A 1 222 ? -6.717 -7.049 5.215 1.00 96.19 222 ALA A O 1
ATOM 1738 N N . PHE A 1 223 ? -8.567 -6.362 6.264 1.00 96.25 223 PHE A N 1
ATOM 1739 C CA . PHE A 1 223 ? -9.426 -6.513 5.081 1.00 96.25 223 PHE A CA 1
ATOM 1740 C C . PHE A 1 223 ? -9.103 -5.531 3.950 1.00 96.25 223 PHE A C 1
ATOM 1742 O O . PHE A 1 223 ? -9.383 -5.836 2.790 1.00 96.25 223 PHE A O 1
ATOM 1749 N N . SER A 1 224 ? -8.478 -4.388 4.247 1.00 93.62 224 SER A N 1
ATOM 1750 C CA . SER A 1 224 ? -8.120 -3.398 3.222 1.00 93.62 224 SER A CA 1
ATOM 1751 C C . SER A 1 224 ? -7.071 -3.893 2.214 1.00 93.62 224 SER A C 1
ATOM 1753 O O . SER A 1 224 ? -6.841 -3.238 1.199 1.00 93.62 224 SER A O 1
ATOM 1755 N N . TYR A 1 225 ? -6.458 -5.060 2.435 1.00 91.19 225 TYR A N 1
ATOM 1756 C CA . TYR A 1 225 ? -5.559 -5.674 1.456 1.00 91.19 225 TYR A CA 1
ATOM 1757 C C . TYR A 1 225 ? -6.287 -6.381 0.320 1.00 91.19 225 TYR A C 1
ATOM 1759 O O . TYR A 1 225 ? -5.748 -6.456 -0.780 1.00 91.19 225 TYR A O 1
ATOM 1767 N N . VAL A 1 226 ? -7.501 -6.892 0.552 1.00 93.50 226 VAL A N 1
ATOM 1768 C CA . VAL A 1 226 ? -8.202 -7.713 -0.448 1.00 93.50 226 VAL A CA 1
ATOM 1769 C C . VAL A 1 226 ? -8.405 -6.945 -1.757 1.00 93.50 226 VAL A C 1
ATOM 1771 O O . VAL A 1 226 ? -8.014 -7.469 -2.799 1.00 93.50 226 VAL A O 1
ATOM 1774 N N . PRO A 1 227 ? -8.910 -5.695 -1.752 1.00 94.69 227 PRO A N 1
ATOM 1775 C CA . PRO A 1 227 ? -9.055 -4.955 -3.000 1.00 94.69 227 PRO A CA 1
ATOM 1776 C C . PRO A 1 227 ? -7.713 -4.626 -3.668 1.00 94.69 227 PRO A C 1
ATOM 1778 O O . PRO A 1 227 ? -7.658 -4.598 -4.890 1.00 94.69 227 PRO A O 1
ATOM 1781 N N . LEU A 1 228 ? -6.626 -4.437 -2.907 1.00 93.69 228 LEU A N 1
ATOM 1782 C CA . LEU A 1 228 ? -5.289 -4.196 -3.474 1.00 93.69 228 LEU A CA 1
ATOM 1783 C C . LEU A 1 228 ? -4.750 -5.414 -4.222 1.00 93.69 228 LEU A C 1
ATOM 1785 O O . LEU A 1 228 ? -4.141 -5.267 -5.277 1.00 93.69 228 LEU A O 1
ATOM 1789 N N . LEU A 1 229 ? -4.997 -6.614 -3.696 1.00 94.44 229 LEU A N 1
ATOM 1790 C CA . LEU A 1 229 ? -4.631 -7.866 -4.360 1.00 94.44 229 LEU A CA 1
ATOM 1791 C C . LEU A 1 229 ? -5.466 -8.089 -5.626 1.00 94.44 229 LEU A C 1
ATOM 1793 O O . LEU A 1 229 ? -4.940 -8.538 -6.639 1.00 94.44 229 LEU A O 1
ATOM 1797 N N . VAL A 1 230 ? -6.753 -7.734 -5.595 1.00 95.25 230 VAL A N 1
ATOM 1798 C CA . VAL A 1 230 ? -7.606 -7.772 -6.793 1.00 95.25 230 VAL A CA 1
ATOM 1799 C C . VAL A 1 230 ? -7.102 -6.780 -7.838 1.00 95.25 230 VAL A C 1
ATOM 1801 O O . VAL A 1 230 ? -6.942 -7.150 -8.997 1.00 95.25 230 VAL A O 1
ATOM 1804 N N . LEU A 1 231 ? -6.803 -5.542 -7.436 1.00 94.06 231 LEU A N 1
ATOM 1805 C CA . LEU A 1 231 ? -6.276 -4.522 -8.339 1.00 94.06 231 LEU A CA 1
ATOM 1806 C C . LEU A 1 231 ? -4.925 -4.932 -8.935 1.00 94.06 231 LEU A C 1
ATOM 1808 O O . LEU A 1 231 ? -4.734 -4.734 -10.125 1.00 94.06 231 LEU A O 1
ATOM 1812 N N . PHE A 1 232 ? -4.043 -5.580 -8.168 1.00 93.75 232 PHE A N 1
ATOM 1813 C CA . PHE A 1 232 ? -2.803 -6.166 -8.692 1.00 93.75 232 PHE A CA 1
ATOM 1814 C C . PHE A 1 232 ? -3.079 -7.135 -9.851 1.00 93.75 232 PHE A C 1
ATOM 1816 O O . PHE A 1 232 ? -2.449 -7.056 -10.902 1.00 93.75 232 PHE A O 1
ATOM 1823 N N . VAL A 1 233 ? -4.029 -8.061 -9.674 1.00 94.81 233 VAL A N 1
ATOM 1824 C CA . VAL A 1 233 ? -4.371 -9.039 -10.719 1.00 94.81 233 VAL A CA 1
ATOM 1825 C C . VAL A 1 233 ? -4.973 -8.341 -11.935 1.00 94.81 233 VAL A C 1
ATOM 1827 O O . VAL A 1 233 ? -4.627 -8.679 -13.066 1.00 94.81 233 VAL A O 1
ATOM 1830 N N . LEU A 1 234 ? -5.844 -7.352 -11.723 1.00 94.19 234 LEU A N 1
ATOM 1831 C CA . LEU A 1 234 ? -6.431 -6.573 -12.813 1.00 94.19 234 LEU A CA 1
ATOM 1832 C C . LEU A 1 234 ? -5.359 -5.804 -13.596 1.00 94.19 234 LEU A C 1
ATOM 1834 O O . LEU A 1 234 ? -5.384 -5.844 -14.824 1.00 94.19 234 LEU A O 1
ATOM 1838 N N . GLU A 1 235 ? -4.407 -5.167 -12.912 1.00 91.50 235 GLU A N 1
ATOM 1839 C CA . GLU A 1 235 ? -3.253 -4.474 -13.511 1.00 91.50 235 GLU A CA 1
ATOM 1840 C C . GLU A 1 235 ? -2.426 -5.434 -14.371 1.00 91.50 235 GLU A C 1
ATOM 1842 O O . GLU A 1 235 ? -2.105 -5.126 -15.517 1.00 91.50 235 GLU A O 1
ATOM 1847 N N . GLY A 1 236 ? -2.173 -6.640 -13.855 1.00 92.38 236 GLY A N 1
ATOM 1848 C CA . GLY A 1 236 ? -1.425 -7.682 -14.554 1.00 92.38 236 GLY A CA 1
ATOM 1849 C C . GLY A 1 236 ? -2.115 -8.264 -15.787 1.00 92.38 236 GLY A C 1
ATOM 1850 O O . GLY A 1 236 ? -1.433 -8.683 -16.716 1.00 92.38 236 GLY A O 1
ATOM 1851 N N . THR A 1 237 ? -3.449 -8.318 -15.809 1.00 94.25 237 THR A N 1
ATOM 1852 C CA . THR A 1 237 ? -4.204 -9.112 -16.803 1.00 94.25 237 THR A CA 1
ATOM 1853 C C . THR A 1 237 ? -5.111 -8.300 -17.723 1.00 94.25 237 THR A C 1
ATOM 1855 O O . THR A 1 237 ? -5.588 -8.826 -18.726 1.00 94.25 237 THR A O 1
ATOM 1858 N N . THR A 1 238 ? -5.381 -7.031 -17.408 1.00 92.69 238 THR A N 1
ATOM 1859 C CA . THR A 1 238 ? -6.394 -6.235 -18.123 1.00 92.69 238 THR A CA 1
ATOM 1860 C C . THR A 1 238 ? -5.960 -4.809 -18.460 1.00 92.69 238 THR A C 1
ATOM 1862 O O . THR A 1 238 ? -6.820 -3.981 -18.783 1.00 92.69 238 THR A O 1
ATOM 1865 N N . CYS A 1 239 ? -4.657 -4.503 -18.410 1.00 86.62 239 CYS A N 1
ATOM 1866 C CA . CYS A 1 239 ? -4.164 -3.147 -18.652 1.00 86.62 239 CYS A CA 1
ATOM 1867 C C . CYS A 1 239 ? -4.540 -2.606 -20.037 1.00 86.62 239 CYS A C 1
ATOM 1869 O O . CYS A 1 239 ? -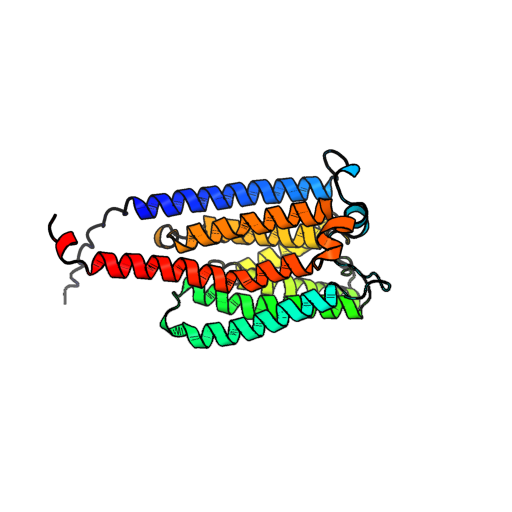5.150 -1.539 -20.110 1.00 86.62 239 CYS A O 1
ATOM 1871 N N . SER A 1 240 ? -4.252 -3.331 -21.122 1.00 86.00 240 SER A N 1
ATOM 1872 C CA . SER A 1 240 ? -4.511 -2.855 -22.490 1.00 86.00 240 SER A CA 1
ATOM 1873 C C . SER A 1 240 ? -6.000 -2.772 -22.833 1.00 86.00 240 SER A C 1
ATOM 1875 O O . SER A 1 240 ? -6.375 -2.053 -23.755 1.00 86.00 240 SER A O 1
ATOM 1877 N N . ASN A 1 241 ? -6.846 -3.477 -22.076 1.00 85.31 241 ASN A N 1
ATOM 1878 C CA . ASN A 1 241 ? -8.280 -3.590 -22.320 1.00 85.31 241 ASN A CA 1
ATOM 1879 C C . ASN A 1 241 ? -9.087 -2.765 -21.304 1.00 85.31 241 ASN A C 1
ATOM 1881 O O . ASN A 1 241 ? -9.288 -1.566 -21.466 1.00 85.31 241 ASN A O 1
ATOM 1885 N N . PHE A 1 242 ? -9.573 -3.398 -20.235 1.00 84.56 242 PHE A N 1
ATOM 1886 C CA . PHE A 1 242 ? -10.519 -2.790 -19.300 1.00 84.56 242 PHE A CA 1
ATOM 1887 C C . PHE A 1 242 ? -9.930 -1.598 -18.534 1.00 84.56 242 PHE A C 1
ATOM 1889 O O . PHE A 1 242 ? -10.540 -0.527 -18.511 1.00 84.56 242 PHE A O 1
ATOM 1896 N N . LEU A 1 243 ? -8.744 -1.755 -17.934 1.00 82.62 243 LEU A N 1
ATOM 1897 C CA . LEU A 1 243 ? -8.156 -0.719 -17.078 1.00 82.62 243 LEU A CA 1
ATOM 1898 C C . LEU A 1 243 ? -7.767 0.531 -17.864 1.00 82.62 243 LEU A C 1
ATOM 1900 O O . LEU A 1 243 ? -8.025 1.638 -17.392 1.00 82.62 243 LEU A O 1
ATOM 1904 N N . ALA A 1 244 ? -7.242 0.369 -19.079 1.00 79.69 244 ALA A N 1
ATOM 1905 C CA . ALA A 1 244 ? -6.964 1.457 -20.013 1.00 79.69 244 ALA A CA 1
ATOM 1906 C C . ALA A 1 244 ? -8.124 2.458 -20.154 1.00 79.69 244 ALA A C 1
ATOM 1908 O O . ALA A 1 244 ? -7.885 3.661 -20.265 1.00 79.69 244 ALA A O 1
ATOM 1909 N N . HIS A 1 245 ? -9.371 1.981 -20.130 1.00 79.44 245 HIS A N 1
ATOM 1910 C CA . HIS A 1 245 ? -10.555 2.815 -20.338 1.00 79.44 245 HIS A CA 1
ATOM 1911 C C . HIS A 1 245 ? -11.078 3.503 -19.076 1.00 79.44 245 HIS A C 1
ATOM 1913 O O . HIS A 1 245 ? -11.777 4.509 -19.187 1.00 79.44 245 HIS A O 1
ATOM 1919 N N . ILE A 1 246 ? -10.758 2.987 -17.887 1.00 81.12 246 ILE A N 1
ATOM 1920 C CA . ILE A 1 246 ? -11.312 3.484 -16.616 1.00 81.12 246 ILE A CA 1
ATOM 1921 C C . ILE A 1 246 ? -10.292 4.225 -15.742 1.00 81.12 246 ILE A C 1
ATOM 1923 O O . ILE A 1 246 ? -10.589 4.550 -14.595 1.00 81.12 246 ILE A O 1
ATOM 1927 N N . GLY A 1 247 ? -9.109 4.521 -16.287 1.00 77.81 247 GLY A N 1
ATOM 1928 C CA . GLY A 1 247 ? -8.085 5.348 -15.639 1.00 77.81 247 GLY A CA 1
ATOM 1929 C C . GLY A 1 247 ? -6.746 4.651 -15.395 1.00 77.81 247 GLY A C 1
ATOM 1930 O O . GLY A 1 247 ? -5.821 5.299 -14.913 1.00 77.81 247 GLY A O 1
ATOM 1931 N N . GLY A 1 248 ? -6.606 3.370 -15.747 1.00 84.38 248 GLY A N 1
ATOM 1932 C CA . GLY A 1 248 ? -5.375 2.600 -15.568 1.00 84.38 248 GLY A CA 1
ATOM 1933 C C . GLY A 1 248 ? -4.950 2.563 -14.103 1.00 84.38 248 GLY A C 1
ATOM 1934 O O . GLY A 1 248 ? -5.780 2.377 -13.209 1.00 84.38 248 GLY A O 1
ATOM 1935 N N . HIS A 1 249 ? -3.670 2.841 -13.867 1.00 90.88 249 HIS A N 1
ATOM 1936 C CA . HIS A 1 249 ? -3.093 2.926 -12.529 1.00 90.88 249 HIS A CA 1
ATOM 1937 C C . HIS A 1 249 ? -3.786 3.926 -11.592 1.00 90.88 249 HIS A C 1
ATOM 1939 O O . HIS A 1 249 ? -3.854 3.710 -10.384 1.00 90.88 249 HIS A O 1
ATOM 1945 N N . ALA A 1 250 ? -4.417 4.976 -12.130 1.00 91.31 250 ALA A N 1
ATOM 1946 C CA . ALA A 1 250 ? -5.127 5.947 -11.303 1.00 91.31 250 ALA A CA 1
ATOM 1947 C C . ALA A 1 250 ? -6.293 5.322 -10.508 1.00 91.31 250 ALA A C 1
ATOM 1949 O O . ALA A 1 250 ? -6.692 5.871 -9.479 1.00 91.31 250 ALA A O 1
ATOM 1950 N N . LEU A 1 251 ? -6.841 4.175 -10.936 1.00 92.25 251 LEU A N 1
ATOM 1951 C CA . LEU A 1 251 ? -7.842 3.438 -10.157 1.00 92.25 251 LEU A CA 1
ATOM 1952 C C . LEU A 1 251 ? -7.232 2.832 -8.885 1.00 92.25 251 LEU A C 1
ATOM 1954 O O . LEU A 1 251 ? -7.845 2.900 -7.815 1.00 92.25 251 LEU A O 1
ATOM 1958 N N . TYR A 1 252 ? -6.023 2.278 -8.995 1.00 92.69 252 TYR A N 1
ATOM 1959 C CA . TYR A 1 252 ? -5.266 1.762 -7.860 1.00 92.69 252 TYR A CA 1
ATOM 1960 C C . TYR A 1 252 ? -4.999 2.878 -6.839 1.00 92.69 252 TYR A C 1
ATOM 1962 O O . TYR A 1 252 ? -5.302 2.742 -5.649 1.00 92.69 252 TYR A O 1
ATOM 1970 N N . ASP A 1 253 ? -4.563 4.041 -7.317 1.00 94.31 253 ASP A N 1
ATOM 1971 C CA . ASP A 1 253 ? -4.297 5.203 -6.467 1.00 94.31 253 ASP A CA 1
ATOM 1972 C C . ASP A 1 253 ? -5.556 5.842 -5.884 1.00 94.31 253 ASP A C 1
ATOM 1974 O O . ASP A 1 253 ? -5.551 6.333 -4.748 1.00 94.31 253 ASP A O 1
ATOM 1978 N N . SER A 1 254 ? -6.668 5.792 -6.620 1.00 94.88 254 SER A N 1
ATOM 1979 C CA . SER A 1 254 ? -7.982 6.201 -6.120 1.00 94.88 254 SER A CA 1
ATOM 1980 C C . SER A 1 254 ? -8.407 5.333 -4.941 1.00 94.88 254 SER A C 1
ATOM 1982 O O . SER A 1 254 ? -8.894 5.850 -3.935 1.00 94.88 254 SER A O 1
ATOM 1984 N N . TYR A 1 255 ? -8.184 4.019 -5.013 1.00 95.38 255 TYR A N 1
ATOM 1985 C CA . TYR A 1 255 ? -8.476 3.127 -3.896 1.00 95.38 255 TYR A CA 1
ATOM 1986 C C . TYR A 1 255 ? -7.656 3.496 -2.652 1.00 95.38 255 TYR A C 1
ATOM 1988 O O . TYR A 1 255 ? -8.229 3.680 -1.572 1.00 95.38 255 TYR A O 1
ATOM 1996 N N . LEU A 1 256 ? -6.337 3.669 -2.800 1.00 92.56 256 LEU A N 1
ATOM 1997 C CA . LEU A 1 256 ? -5.459 4.081 -1.697 1.00 92.56 256 LEU A CA 1
ATOM 1998 C C . LEU A 1 256 ? -5.900 5.417 -1.090 1.00 92.56 256 LEU A C 1
ATOM 2000 O O . LEU A 1 256 ? -5.936 5.572 0.132 1.00 92.56 256 LEU A O 1
ATOM 2004 N N . SER A 1 257 ? -6.301 6.348 -1.952 1.00 94.75 257 SER A N 1
ATOM 2005 C CA . SER A 1 257 ? -6.804 7.669 -1.596 1.00 94.75 257 SER A CA 1
ATOM 2006 C C . SER A 1 257 ? -8.106 7.636 -0.802 1.00 94.75 257 SER A C 1
ATOM 2008 O O . SER A 1 257 ? -8.269 8.402 0.144 1.00 94.75 257 SER A O 1
ATOM 2010 N N . LEU A 1 258 ? -9.038 6.753 -1.158 1.00 95.88 258 LEU A N 1
ATOM 2011 C CA . LEU A 1 258 ? -10.363 6.686 -0.539 1.00 95.88 258 LEU A CA 1
ATOM 2012 C C . LEU A 1 258 ? -10.382 5.861 0.755 1.00 95.88 258 LEU A C 1
ATOM 2014 O O . LEU A 1 258 ? -11.267 6.036 1.600 1.00 95.88 258 LEU A O 1
ATOM 2018 N N . MET A 1 259 ? -9.400 4.983 0.951 1.00 94.94 259 MET A N 1
ATOM 2019 C CA . MET A 1 259 ? -9.387 4.049 2.074 1.00 94.94 259 MET A CA 1
ATOM 2020 C C . MET A 1 259 ? -9.365 4.689 3.469 1.00 94.94 259 MET A C 1
ATOM 2022 O O . MET A 1 259 ? -10.108 4.217 4.332 1.00 94.94 259 MET A O 1
ATOM 2026 N N . PRO A 1 260 ? -8.621 5.781 3.736 1.00 93.12 260 PRO A N 1
ATOM 2027 C CA . PRO A 1 260 ? -8.675 6.463 5.030 1.00 93.12 260 PRO A CA 1
ATOM 2028 C C . PRO A 1 260 ? -10.093 6.910 5.420 1.00 93.12 260 PRO A C 1
ATOM 2030 O O . PRO A 1 260 ? -10.489 6.777 6.581 1.00 93.12 260 PRO A O 1
ATOM 2033 N N . PHE A 1 261 ? -10.884 7.380 4.450 1.00 95.88 261 PHE A N 1
ATOM 2034 C CA . PHE A 1 261 ? -12.272 7.786 4.665 1.00 95.88 261 PHE A CA 1
ATOM 2035 C C . PHE A 1 261 ? -13.161 6.576 4.953 1.00 95.88 261 PHE A C 1
ATOM 2037 O O . PHE A 1 261 ? -13.901 6.577 5.938 1.00 95.88 261 PHE A O 1
ATOM 2044 N N . ALA A 1 262 ? -13.058 5.525 4.133 1.00 96.75 262 ALA A N 1
ATOM 2045 C CA . ALA A 1 262 ? -13.828 4.295 4.309 1.00 96.75 262 ALA A CA 1
ATOM 2046 C C . ALA A 1 262 ? -13.577 3.666 5.689 1.00 96.75 262 ALA A C 1
ATOM 2048 O O . ALA A 1 262 ? -14.526 3.386 6.426 1.00 96.75 262 ALA A O 1
ATOM 2049 N N . LEU A 1 263 ? -12.306 3.537 6.084 1.00 95.38 263 LEU A N 1
ATOM 2050 C CA . LEU A 1 263 ? -11.911 3.025 7.397 1.00 95.38 263 LEU A CA 1
ATOM 2051 C C . LEU A 1 263 ? -12.510 3.855 8.536 1.00 95.38 263 LEU A C 1
ATOM 2053 O O . LEU A 1 263 ? -13.048 3.284 9.486 1.00 95.38 263 LEU A O 1
ATOM 2057 N N . TYR A 1 264 ? -12.474 5.188 8.435 1.00 95.88 264 TYR A N 1
ATOM 2058 C CA . TYR A 1 264 ? -13.097 6.053 9.436 1.00 95.88 264 TYR A CA 1
ATOM 2059 C C . TYR A 1 264 ? -14.593 5.771 9.585 1.00 95.88 264 TYR A C 1
ATOM 2061 O O . TYR A 1 264 ? -15.065 5.579 10.707 1.00 95.88 264 TYR A O 1
ATOM 2069 N N . TYR A 1 265 ? -15.347 5.735 8.484 1.00 97.38 265 TYR A N 1
ATOM 2070 C CA . TYR A 1 265 ? -16.798 5.557 8.555 1.00 97.38 265 TYR A CA 1
ATOM 2071 C C . TYR A 1 265 ? -17.186 4.174 9.087 1.00 97.38 265 TYR A C 1
ATOM 2073 O O . TYR A 1 265 ? -18.079 4.088 9.932 1.00 97.38 265 TYR A O 1
ATOM 2081 N N . ILE A 1 266 ? -16.487 3.115 8.666 1.00 97.19 266 ILE A N 1
ATOM 2082 C CA . ILE A 1 266 ? -16.729 1.740 9.130 1.00 97.19 266 ILE A CA 1
ATOM 2083 C C . ILE A 1 266 ? -16.487 1.630 10.639 1.00 97.19 266 ILE A C 1
ATOM 2085 O O . ILE A 1 266 ? -17.342 1.145 11.384 1.00 97.19 266 ILE A O 1
ATOM 2089 N N . VAL A 1 267 ? -15.343 2.118 11.117 1.00 96.12 267 VAL A N 1
ATOM 2090 C CA . VAL A 1 267 ? -14.979 2.027 12.536 1.00 96.12 267 VAL A CA 1
ATOM 2091 C C . VAL A 1 267 ? -15.860 2.928 13.394 1.00 96.12 267 VAL A C 1
ATOM 2093 O O . VAL A 1 267 ? -16.356 2.482 14.427 1.00 96.12 267 VAL A O 1
ATOM 2096 N N . ARG A 1 268 ? -16.144 4.162 12.960 1.00 95.94 268 ARG A N 1
ATOM 2097 C CA . ARG A 1 268 ? -17.013 5.069 13.723 1.00 95.94 268 ARG A CA 1
ATOM 2098 C C . ARG A 1 268 ? -18.440 4.537 13.822 1.00 95.94 268 ARG A C 1
ATOM 2100 O O . ARG A 1 268 ? -19.089 4.729 14.850 1.00 95.94 268 ARG A O 1
ATOM 2107 N N . HIS A 1 269 ? -18.941 3.884 12.774 1.00 97.00 269 HIS A N 1
ATOM 2108 C CA . HIS A 1 269 ? -20.238 3.213 12.823 1.00 97.00 269 HIS A CA 1
ATOM 2109 C C . HIS A 1 269 ? -20.243 2.104 13.884 1.00 97.00 269 HIS A C 1
ATOM 2111 O O . HIS A 1 269 ? -21.146 2.062 14.716 1.00 97.00 269 HIS A O 1
ATOM 2117 N N . HIS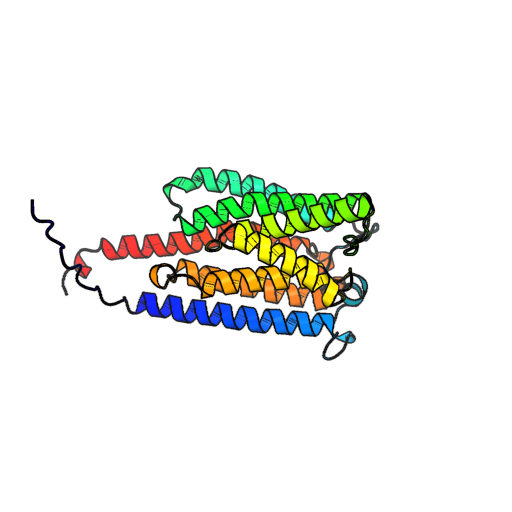 A 1 270 ? -19.199 1.271 13.921 1.00 95.75 270 HIS A N 1
ATOM 2118 C CA . HIS A 1 270 ? -19.058 0.222 14.930 1.00 95.75 270 HIS A CA 1
ATOM 2119 C C . HIS A 1 270 ? -19.016 0.769 16.367 1.00 95.75 270 HIS A C 1
ATOM 2121 O O . HIS A 1 270 ? -19.742 0.284 17.238 1.00 95.75 270 HIS A O 1
ATOM 2127 N N . GLU A 1 271 ? -18.221 1.813 16.609 1.00 93.75 271 GLU A N 1
ATOM 2128 C CA . GLU A 1 271 ? -18.116 2.470 17.918 1.00 93.75 271 GLU A CA 1
ATOM 2129 C C . GLU A 1 271 ? -19.474 3.006 18.396 1.00 93.75 271 GLU A C 1
ATOM 2131 O O . GLU A 1 271 ? -19.878 2.741 19.528 1.00 93.75 271 GLU A O 1
ATOM 2136 N N . LYS A 1 272 ? -20.232 3.681 17.521 1.00 94.62 272 LYS A N 1
ATOM 2137 C CA . LYS A 1 272 ? -21.578 4.183 17.847 1.00 94.62 272 LYS A CA 1
ATOM 2138 C C . LYS A 1 272 ? -22.550 3.065 18.224 1.00 94.62 272 LYS A C 1
ATOM 2140 O O . LYS A 1 272 ? -23.351 3.237 19.142 1.00 94.62 272 LYS A O 1
ATOM 2145 N N . THR A 1 273 ? -22.481 1.922 17.549 1.00 93.75 273 THR A N 1
ATOM 2146 C CA . THR A 1 273 ? -23.330 0.765 17.863 1.00 93.75 273 THR A CA 1
ATOM 2147 C C . THR A 1 273 ? -23.035 0.230 19.268 1.00 93.75 273 THR A C 1
ATOM 2149 O O . THR A 1 273 ? -23.966 -0.018 20.040 1.00 93.75 273 THR A O 1
ATOM 2152 N N . ILE A 1 274 ? -21.761 0.156 19.663 1.00 91.06 274 ILE A N 1
ATOM 2153 C CA . ILE A 1 274 ? -21.361 -0.219 21.031 1.00 91.06 274 ILE A CA 1
ATOM 2154 C C . ILE A 1 274 ? -21.832 0.829 22.053 1.00 91.06 274 ILE A C 1
ATOM 2156 O O . ILE A 1 274 ? -22.423 0.473 23.076 1.00 91.06 274 ILE A O 1
ATOM 2160 N N . GLU A 1 275 ? -21.636 2.121 21.766 1.00 90.75 275 GLU A N 1
ATOM 2161 C CA . GLU A 1 275 ? -22.095 3.225 22.622 1.00 90.75 275 GLU A CA 1
ATOM 2162 C C . GLU A 1 275 ? -23.616 3.166 22.847 1.00 90.75 275 GLU A C 1
ATOM 2164 O O . GLU A 1 275 ? -24.079 3.345 23.972 1.00 90.75 275 GLU A O 1
ATOM 2169 N N . SER A 1 276 ? -24.400 2.871 21.806 1.00 90.75 276 SER A N 1
ATOM 2170 C CA . SER A 1 276 ? -25.862 2.761 21.911 1.00 90.75 276 SER A CA 1
ATOM 2171 C C . SER A 1 276 ? -26.309 1.557 22.744 1.00 90.75 276 SER A C 1
ATOM 2173 O O . SER A 1 276 ? -27.192 1.694 23.586 1.00 90.75 276 SER A O 1
ATOM 2175 N N . THR A 1 277 ? -25.640 0.410 22.591 1.00 87.25 277 THR A N 1
ATOM 2176 C CA . THR A 1 277 ? -25.973 -0.825 23.323 1.00 87.25 277 THR A CA 1
ATOM 2177 C C . THR A 1 277 ? -25.620 -0.711 24.808 1.00 87.25 277 THR A C 1
ATOM 2179 O O . THR A 1 277 ? -26.354 -1.189 25.664 1.00 87.25 277 THR A O 1
ATOM 2182 N N . SER A 1 278 ? -24.514 -0.036 25.141 1.00 84.00 278 SER A N 1
ATOM 2183 C CA . SER A 1 278 ? -24.084 0.157 26.539 1.00 84.00 278 SER A CA 1
ATOM 2184 C C . SER A 1 278 ? -24.962 1.129 27.337 1.00 84.00 278 SER A C 1
ATOM 2186 O O . SER A 1 278 ? -24.955 1.097 28.570 1.00 84.00 278 SER A O 1
ATOM 2188 N N . LYS A 1 279 ? -25.720 1.991 26.648 1.00 82.38 279 LYS A N 1
ATOM 2189 C CA . LYS A 1 279 ? -26.680 2.916 27.262 1.00 82.38 279 LYS A CA 1
ATOM 2190 C C . LYS A 1 279 ? -28.057 2.297 27.491 1.00 82.38 279 LYS A C 1
ATOM 2192 O O . LYS A 1 279 ? -28.843 2.917 28.202 1.00 82.38 279 LYS A O 1
ATOM 2197 N N . ASP A 1 280 ? -28.353 1.120 26.936 1.00 76.75 280 ASP A N 1
ATOM 2198 C CA . ASP A 1 280 ? -29.630 0.447 27.174 1.00 76.75 280 ASP A CA 1
ATOM 2199 C C . ASP A 1 280 ? -29.677 -0.092 28.620 1.00 76.75 280 ASP A C 1
ATOM 2201 O O . ASP A 1 280 ? -28.937 -1.023 28.963 1.00 76.75 280 ASP A O 1
ATOM 2205 N N . PRO A 1 281 ? -30.527 0.474 29.502 1.00 68.94 281 PRO A N 1
ATOM 2206 C CA . PRO A 1 281 ? -30.610 0.053 30.897 1.00 68.94 281 PRO A CA 1
ATOM 2207 C C . PRO A 1 281 ? -31.044 -1.411 31.055 1.00 68.94 281 PRO A C 1
ATOM 2209 O O . PRO A 1 281 ? -30.780 -1.998 32.103 1.00 68.94 281 PRO A O 1
ATOM 2212 N N . LYS A 1 282 ? -31.650 -2.031 30.032 1.00 62.22 282 LYS A N 1
ATOM 2213 C CA . LYS A 1 282 ? -32.065 -3.442 30.074 1.00 62.22 282 LYS A CA 1
ATOM 2214 C C . LYS A 1 282 ? -30.894 -4.424 30.013 1.00 62.22 282 LYS A C 1
ATOM 2216 O O . LYS A 1 282 ? -31.050 -5.561 30.438 1.00 62.22 282 LYS A O 1
ATOM 2221 N N . VAL A 1 283 ? -29.718 -3.996 29.547 1.00 56.81 283 VAL A N 1
ATOM 2222 C CA . VAL A 1 283 ? -28.509 -4.841 29.464 1.00 56.81 283 VAL A CA 1
ATOM 2223 C C . VAL A 1 283 ? -27.705 -4.823 30.777 1.00 56.81 283 VAL A C 1
ATOM 2225 O O . VAL A 1 283 ? -26.795 -5.623 30.959 1.00 56.81 283 VAL A O 1
ATOM 2228 N N . LYS A 1 284 ? -28.056 -3.956 31.740 1.00 46.91 284 LYS A N 1
ATOM 2229 C CA . LYS A 1 284 ? -27.394 -3.880 33.058 1.00 46.91 284 LYS A CA 1
ATOM 2230 C C . LYS A 1 284 ? -27.921 -4.871 34.107 1.00 46.91 284 LYS A C 1
ATOM 2232 O O . LYS A 1 284 ? -27.482 -4.799 35.251 1.00 46.91 284 LYS A O 1
ATOM 2237 N N . MET A 1 285 ? -28.847 -5.763 33.757 1.00 34.69 285 MET A N 1
ATOM 2238 C CA . MET A 1 285 ? -29.447 -6.716 34.699 1.00 34.69 285 MET A CA 1
ATOM 2239 C C . MET A 1 285 ? -29.379 -8.158 34.185 1.00 34.69 285 MET A C 1
ATOM 2241 O O . MET A 1 285 ? -30.417 -8.753 33.913 1.00 34.69 285 MET A O 1
ATOM 2245 N N . VAL A 1 286 ? -28.165 -8.707 34.060 1.00 38.47 286 VAL A N 1
ATOM 2246 C CA . VAL A 1 286 ? -27.872 -10.148 34.205 1.00 38.47 286 VAL A CA 1
ATOM 2247 C C . VAL A 1 286 ? -26.500 -10.293 34.850 1.00 38.47 286 VAL A C 1
ATOM 2249 O O . VAL A 1 286 ? -25.561 -9.629 34.355 1.00 38.47 286 VAL A O 1
#

Radius of gyration: 21.65 Å; Cα contacts (8 Å, |Δi|>4): 306; chains: 1; bounding box: 62×39×82 Å

Organism: NCBI:txid49249

Solvent-accessible surface area (backbone atoms only — not comparable to full-atom values): 15411 Å² total; per-residue (Å²): 137,82,84,79,79,71,78,74,75,81,74,73,80,55,72,66,46,54,50,25,31,53,51,18,50,50,37,28,52,50,46,44,54,51,44,52,49,54,47,51,25,63,75,67,33,52,97,47,61,84,68,37,19,72,54,24,76,72,51,20,61,32,64,48,86,55,89,87,51,96,69,52,19,33,56,47,26,14,49,49,16,37,53,32,15,54,52,44,49,55,48,48,67,76,40,54,92,76,49,54,74,70,58,44,52,49,43,61,30,42,26,56,51,26,34,55,49,12,49,49,29,45,51,37,53,76,69,71,52,77,72,78,68,94,45,89,50,94,43,74,65,23,48,52,50,52,51,50,53,40,51,52,37,25,55,49,40,50,43,64,23,83,77,58,52,64,69,54,18,47,52,51,20,53,48,52,57,53,47,44,59,75,69,61,60,50,60,39,44,46,61,59,51,49,53,42,54,52,52,44,50,37,35,50,40,58,68,70,48,59,75,92,64,33,32,65,66,41,23,56,57,30,54,62,44,57,64,54,56,51,46,52,53,44,32,38,49,27,23,81,56,66,34,55,76,72,41,26,42,23,48,59,46,43,51,65,48,47,41,57,58,53,52,50,55,57,47,51,52,52,52,50,54,52,57,56,57,74,66,41,75,79,73,77,74,125

pLDDT: mean 88.58, std 11.64, range [34.69, 98.19]